Protein AF-M5CFA4-F1 (afdb_monomer_lite)

Sequence (200 aa):
MGEFSDTFLDLGHDLAKRAAREQGGILSGENPAHFDTANPIRIWIIQLILIVCMTQGLALLFAKIKQPRVIAEVIGGILLGPTAFGRIPKFSATVFPPQSLPYLSLVANIGLCLFMFVTAMEVDIAVFKRNAKKSVVISVAGMLLPFGVGVAVAVPVYHEFVNPDNASFGLFLLFIGVAISITAFPVLCRILTELNLLGK

Secondary structure (DSSP, 8-state):
-HHHHHHHHHHHHHHHHHHT-----GGGT--TTS--TT-HHHHHHHHHHHHHHHHHHHHHHHHTTT--HHHHHHHHHHHHSTTTGGGSTTHHHHHS-TTTHHHHHHHHHHHHHHHHHHHHHHS-HHHHHHHHHHHHHHHHHHHHHHHHHHHHHHHHHHHHH--TTTS-HHHHHHHHHHHHH---HHHHHHHHHHTT-S--

Organism: Thanatephorus cucumeris (strain AG1-IB / isolate 7/3/14) (NCBI:txid1108050)

Radius of gyration: 25.89 Å; chains: 1; bounding box: 79×50×56 Å

pLDDT: mean 83.65, std 12.0, range [47.09, 96.56]

InterPro domains:
  IPR006153 Cation/H+ exchanger, transmembrane domain [PF00999] (58-198)
  IPR038770 Sodium/solute symporter superfamily [G3DSA:1.20.1530.20] (43-200)
  IPR050794 Monovalent cation:proton antiporter 2 [PTHR32468] (41-199)

Structure (mmCIF, N/CA/C/O backbone):
data_AF-M5CFA4-F1
#
_entry.id   AF-M5CFA4-F1
#
loop_
_atom_site.group_PDB
_atom_site.id
_atom_site.type_symbol
_atom_site.label_atom_id
_atom_site.label_alt_id
_atom_site.label_comp_id
_atom_site.label_asym_id
_atom_site.label_entity_id
_atom_site.label_seq_id
_atom_site.pdbx_PDB_ins_code
_atom_site.Cartn_x
_atom_site.Cartn_y
_atom_site.Cartn_z
_atom_site.occupancy
_atom_site.B_iso_or_equiv
_atom_site.auth_seq_id
_atom_site.auth_comp_id
_atom_site.auth_asym_id
_atom_site.auth_atom_id
_atom_site.pdbx_PDB_model_num
ATOM 1 N N . MET A 1 1 ? 62.975 6.930 -25.964 1.00 57.94 1 MET A N 1
ATOM 2 C CA . MET A 1 1 ? 62.206 8.041 -25.355 1.00 57.94 1 MET A CA 1
ATOM 3 C C . MET A 1 1 ? 60.733 8.089 -25.791 1.00 57.94 1 MET A C 1
ATOM 5 O O . MET A 1 1 ? 59.983 8.773 -25.116 1.00 57.94 1 MET A O 1
ATOM 9 N N . GLY A 1 2 ? 60.293 7.366 -26.838 1.00 61.00 2 GLY A N 1
ATOM 10 C CA . GLY A 1 2 ? 58.892 7.380 -27.310 1.00 61.00 2 GLY A CA 1
ATOM 11 C C . GLY A 1 2 ? 57.890 6.564 -26.476 1.00 61.00 2 GLY A C 1
ATOM 12 O O . GLY A 1 2 ? 56.807 7.057 -26.201 1.00 61.00 2 GLY A O 1
ATOM 13 N N . GLU A 1 3 ? 58.269 5.386 -25.965 1.00 62.66 3 GLU A N 1
ATOM 14 C CA . GLU A 1 3 ? 57.328 4.477 -25.268 1.00 62.66 3 GLU A CA 1
ATOM 15 C C . GLU A 1 3 ? 56.697 5.068 -23.996 1.00 62.66 3 GLU A C 1
ATOM 17 O O . GLU A 1 3 ? 55.542 4.796 -23.671 1.00 62.66 3 GLU A O 1
ATOM 22 N N . PHE A 1 4 ? 57.437 5.918 -23.279 1.00 65.31 4 PHE A N 1
ATOM 23 C CA . PHE A 1 4 ? 56.917 6.600 -22.093 1.00 65.31 4 PHE A CA 1
ATOM 24 C C . PHE A 1 4 ? 55.900 7.684 -22.474 1.00 65.31 4 PHE A C 1
ATOM 26 O O . PHE A 1 4 ? 54.933 7.898 -21.755 1.00 65.31 4 PHE A O 1
ATOM 33 N N . SER A 1 5 ? 56.075 8.336 -23.628 1.00 68.38 5 SER A N 1
ATOM 34 C CA . SER A 1 5 ? 55.117 9.325 -24.130 1.00 68.38 5 SER A CA 1
ATOM 35 C C . SER A 1 5 ? 53.813 8.656 -24.561 1.00 68.38 5 SER A C 1
ATOM 37 O O . SER A 1 5 ? 52.739 9.140 -24.212 1.00 68.38 5 SER A O 1
ATOM 39 N N . ASP A 1 6 ? 53.904 7.521 -25.255 1.00 72.56 6 ASP A N 1
ATOM 40 C CA . ASP A 1 6 ? 52.730 6.778 -25.722 1.00 72.56 6 ASP A CA 1
ATOM 41 C C . ASP A 1 6 ? 51.932 6.202 -24.547 1.00 72.56 6 ASP A C 1
ATOM 43 O O . ASP A 1 6 ? 50.710 6.297 -24.525 1.00 72.56 6 ASP A O 1
ATOM 47 N N . THR A 1 7 ? 52.612 5.721 -23.501 1.00 73.88 7 THR A N 1
ATOM 48 C CA . THR A 1 7 ? 51.952 5.205 -22.290 1.00 73.88 7 THR A CA 1
ATOM 49 C C . THR A 1 7 ? 51.226 6.303 -21.500 1.00 73.88 7 THR A C 1
ATOM 51 O O . THR A 1 7 ? 50.148 6.071 -20.956 1.00 73.88 7 THR A O 1
ATOM 54 N N . PHE A 1 8 ? 51.784 7.518 -21.437 1.00 72.94 8 PHE A N 1
ATOM 55 C CA . PHE A 1 8 ? 51.125 8.655 -20.779 1.00 72.94 8 PHE A CA 1
ATOM 56 C C . PHE A 1 8 ? 49.951 9.200 -21.593 1.00 72.94 8 PHE A C 1
ATOM 58 O O . PHE A 1 8 ? 48.948 9.619 -21.012 1.00 72.94 8 PHE A O 1
ATOM 65 N N . LEU A 1 9 ? 50.058 9.176 -22.923 1.00 76.00 9 LEU A N 1
ATOM 66 C CA . LEU A 1 9 ? 48.962 9.540 -23.815 1.00 76.00 9 LEU A CA 1
ATOM 67 C C . LEU A 1 9 ? 47.822 8.523 -23.740 1.00 76.00 9 LEU A C 1
ATOM 69 O O . LEU A 1 9 ? 46.667 8.933 -23.655 1.00 76.00 9 LEU A O 1
ATOM 73 N N . ASP A 1 10 ? 48.131 7.228 -23.690 1.00 77.00 10 ASP A N 1
ATOM 74 C CA . ASP A 1 10 ? 47.124 6.170 -23.591 1.00 77.00 10 ASP A CA 1
ATOM 75 C C . ASP A 1 10 ? 46.444 6.171 -22.213 1.00 77.00 10 ASP A C 1
ATOM 77 O O . ASP A 1 10 ? 45.220 6.120 -22.122 1.00 77.00 10 ASP A O 1
ATOM 81 N N . LEU A 1 11 ? 47.203 6.392 -21.130 1.00 76.38 11 LEU A N 1
ATOM 82 C CA . LEU A 1 11 ? 46.646 6.576 -19.786 1.00 76.38 11 LEU A CA 1
ATOM 83 C C . LEU A 1 11 ? 45.770 7.836 -19.693 1.00 76.38 11 LEU A C 1
ATOM 85 O O . LEU A 1 11 ? 44.706 7.806 -19.074 1.00 76.38 11 LEU A O 1
ATOM 89 N N . GLY A 1 12 ? 46.191 8.944 -20.309 1.00 74.25 12 GLY A N 1
ATOM 90 C CA . GLY A 1 12 ? 45.404 10.175 -20.380 1.00 74.25 12 GLY A CA 1
ATOM 91 C C . GLY A 1 12 ? 44.119 9.994 -21.187 1.00 74.25 12 GLY A C 1
ATOM 92 O O . GLY A 1 12 ? 43.060 10.464 -20.771 1.00 74.25 12 GLY A O 1
ATOM 93 N N . HIS A 1 13 ? 44.193 9.259 -22.297 1.00 70.25 13 HIS A N 1
ATOM 94 C CA . HIS A 1 13 ? 43.042 8.931 -23.125 1.00 70.25 13 HIS A CA 1
ATOM 95 C C . HIS A 1 13 ? 42.087 7.977 -22.400 1.00 70.25 13 HIS A C 1
ATOM 97 O O . HIS A 1 13 ? 40.887 8.223 -22.410 1.00 70.25 13 HIS A O 1
ATOM 103 N N . ASP A 1 14 ? 42.581 6.972 -21.677 1.00 65.88 14 ASP A N 1
ATOM 104 C CA . ASP A 1 14 ? 41.760 6.072 -20.859 1.00 65.88 14 ASP A CA 1
ATOM 105 C C . ASP A 1 14 ? 41.110 6.778 -19.665 1.00 65.88 14 ASP A C 1
ATOM 107 O O . ASP A 1 14 ? 39.944 6.520 -19.349 1.00 65.88 14 ASP A O 1
ATOM 111 N N . LEU A 1 15 ? 41.815 7.701 -19.008 1.00 68.44 15 LEU A N 1
ATOM 112 C CA . LEU A 1 15 ? 41.243 8.534 -17.947 1.00 68.44 15 LEU A CA 1
ATOM 113 C C . LEU A 1 15 ? 40.188 9.498 -18.505 1.00 68.44 15 LEU A C 1
ATOM 115 O O . LEU A 1 15 ? 39.120 9.637 -17.907 1.00 68.44 15 LEU A O 1
ATOM 119 N N . ALA A 1 16 ? 40.433 10.090 -19.676 1.00 63.34 16 ALA A N 1
ATOM 120 C CA . ALA A 1 16 ? 39.457 10.919 -20.378 1.00 63.34 16 ALA A CA 1
ATOM 121 C C . ALA A 1 16 ? 38.237 10.103 -20.828 1.00 63.34 16 ALA A C 1
ATOM 123 O O . ALA A 1 16 ? 37.113 10.558 -20.664 1.00 63.34 16 ALA A O 1
ATOM 124 N N . LYS A 1 17 ? 38.422 8.869 -21.306 1.00 59.53 17 LYS A N 1
ATOM 125 C CA . LYS A 1 17 ? 37.345 7.953 -21.720 1.00 59.53 17 LYS A CA 1
ATOM 126 C C . LYS A 1 17 ? 36.527 7.438 -20.534 1.00 59.53 17 LYS A C 1
ATOM 128 O O . LYS A 1 17 ? 35.334 7.185 -20.674 1.00 59.53 17 LYS A O 1
ATOM 133 N N . ARG A 1 18 ? 37.145 7.310 -19.354 1.00 58.59 18 ARG A N 1
ATOM 134 C CA . ARG A 1 18 ? 36.456 7.013 -18.086 1.00 58.59 18 ARG A CA 1
ATOM 135 C C . ARG A 1 18 ? 35.673 8.218 -17.561 1.00 58.59 18 ARG A C 1
ATOM 137 O O . ARG A 1 18 ? 34.563 8.025 -17.076 1.00 58.59 18 ARG A O 1
ATOM 144 N N . ALA A 1 19 ? 36.213 9.431 -17.685 1.00 56.88 19 ALA A N 1
ATOM 145 C CA . ALA A 1 19 ? 35.525 10.672 -17.316 1.00 56.88 19 ALA A CA 1
ATOM 146 C C . ALA A 1 19 ? 34.390 11.031 -18.296 1.00 56.88 19 ALA A C 1
ATOM 148 O O . ALA A 1 19 ? 33.347 11.523 -17.879 1.00 56.88 19 ALA A O 1
ATOM 149 N N . ALA A 1 20 ? 34.580 10.722 -19.580 1.00 49.88 20 ALA A N 1
ATOM 150 C CA . ALA A 1 20 ? 33.648 10.944 -20.681 1.00 49.88 20 ALA A CA 1
ATOM 151 C C . ALA A 1 20 ? 32.884 9.674 -21.080 1.00 49.88 20 ALA A C 1
ATOM 153 O O . ALA A 1 20 ? 32.406 9.567 -22.211 1.00 49.88 20 ALA A O 1
ATOM 154 N N . ARG A 1 21 ? 32.687 8.721 -20.156 1.00 52.47 21 ARG A N 1
ATOM 155 C CA . ARG A 1 21 ? 31.546 7.800 -20.261 1.00 52.47 21 ARG A CA 1
ATOM 156 C C . ARG A 1 21 ? 30.292 8.615 -19.939 1.00 52.47 21 ARG A C 1
ATOM 158 O O . ARG A 1 21 ? 29.664 8.455 -18.896 1.00 52.47 21 ARG A O 1
ATOM 165 N N . GLU A 1 22 ? 30.051 9.593 -20.805 1.00 53.53 22 GLU A N 1
ATOM 166 C CA . GLU A 1 22 ? 29.039 10.608 -20.664 1.00 53.53 22 GLU A CA 1
ATOM 167 C C . GLU A 1 22 ? 27.675 9.959 -20.658 1.00 53.53 22 GLU A C 1
ATOM 169 O O . GLU A 1 22 ? 27.432 8.865 -21.173 1.00 53.53 22 GLU A O 1
ATOM 174 N N . GLN A 1 23 ? 26.788 10.698 -20.023 1.00 54.78 23 GLN A N 1
ATOM 175 C CA . GLN A 1 23 ? 25.402 10.398 -19.822 1.00 54.78 23 GLN A CA 1
ATOM 176 C C . GLN A 1 23 ? 24.681 10.260 -21.177 1.00 54.78 23 GLN A C 1
ATOM 178 O O . GLN A 1 23 ? 24.012 11.194 -21.599 1.00 54.78 23 GLN A O 1
ATOM 183 N N . GLY A 1 24 ? 24.829 9.131 -21.883 1.00 53.31 24 GLY A N 1
ATOM 184 C CA . GLY A 1 24 ? 24.196 8.912 -23.183 1.00 53.31 24 GLY A CA 1
ATOM 185 C C . GLY A 1 24 ? 22.700 9.219 -23.120 1.00 53.31 24 GLY A C 1
ATOM 186 O O . GLY A 1 24 ? 21.945 8.626 -22.342 1.00 53.31 24 GLY A O 1
ATOM 187 N N . GLY A 1 25 ? 22.306 10.256 -23.854 1.00 59.09 25 GLY A N 1
ATOM 188 C CA . GLY A 1 25 ? 20.955 10.800 -23.853 1.00 59.09 25 GLY A CA 1
ATOM 189 C C . GLY A 1 25 ? 20.249 10.546 -25.179 1.00 59.09 25 GLY A C 1
ATOM 190 O O . GLY A 1 25 ? 20.842 10.044 -26.130 1.00 59.09 25 GLY A O 1
ATOM 191 N N . ILE A 1 26 ? 18.989 10.983 -25.279 1.00 59.81 26 ILE A N 1
ATOM 192 C CA . ILE A 1 26 ? 18.221 10.962 -26.541 1.00 59.81 26 ILE A CA 1
ATOM 193 C C . ILE A 1 26 ? 18.990 11.662 -27.676 1.00 59.81 26 ILE A C 1
ATOM 195 O O . ILE A 1 26 ? 18.917 11.239 -28.826 1.00 59.81 26 ILE A O 1
ATOM 199 N N . LEU A 1 27 ? 19.763 12.702 -27.344 1.00 63.69 27 LEU A N 1
ATOM 200 C CA . LEU A 1 27 ? 20.595 13.453 -28.290 1.00 63.69 27 LEU A CA 1
ATOM 201 C C . LEU A 1 27 ? 21.819 12.662 -28.786 1.00 63.69 27 LEU A C 1
ATOM 203 O O . LEU A 1 27 ? 22.358 12.981 -29.839 1.00 63.69 27 LEU A O 1
ATOM 207 N N . SER A 1 28 ? 22.229 11.621 -28.057 1.00 62.06 28 SER A N 1
ATOM 208 C CA . SER A 1 28 ? 23.338 10.719 -28.395 1.00 62.06 28 SER A CA 1
ATOM 209 C C . SER A 1 28 ? 22.870 9.460 -29.143 1.00 62.06 28 SER A C 1
ATOM 211 O O . SER A 1 28 ? 23.693 8.622 -29.495 1.00 62.06 28 SER A O 1
ATOM 213 N N . GLY A 1 29 ? 21.560 9.305 -29.381 1.00 61.09 29 GLY A N 1
ATOM 214 C CA . GLY A 1 29 ? 20.975 8.133 -30.046 1.00 61.09 29 GLY A CA 1
ATOM 215 C C . GLY A 1 29 ? 20.820 6.894 -29.155 1.00 61.09 29 GLY A C 1
ATOM 216 O O . GLY A 1 29 ? 20.389 5.847 -29.639 1.00 61.09 29 GLY A O 1
ATOM 217 N N . GLU A 1 30 ? 21.133 6.991 -27.860 1.00 62.59 30 GLU A N 1
ATOM 218 C CA . GLU A 1 30 ? 20.935 5.896 -26.908 1.00 62.59 30 GLU A CA 1
ATOM 219 C C . GLU A 1 30 ? 19.489 5.857 -26.401 1.00 62.59 30 GLU A C 1
ATOM 221 O O . GLU A 1 30 ? 18.867 6.892 -26.150 1.00 62.59 30 GLU A O 1
ATOM 226 N N . ASN A 1 31 ? 18.936 4.651 -26.231 1.00 62.81 31 ASN A N 1
ATOM 227 C CA . ASN A 1 31 ? 17.602 4.486 -25.661 1.00 62.81 31 ASN A CA 1
ATOM 228 C C . ASN A 1 31 ? 17.652 4.790 -24.149 1.00 62.81 31 ASN A C 1
ATOM 230 O O . ASN A 1 31 ? 18.224 3.997 -23.398 1.00 62.81 31 ASN A O 1
ATOM 234 N N . PRO A 1 32 ? 17.017 5.877 -23.670 1.00 62.06 32 PRO A N 1
ATOM 235 C CA . PRO A 1 32 ? 17.082 6.289 -22.266 1.00 62.06 32 PRO A CA 1
ATOM 236 C C . PRO A 1 32 ? 16.354 5.323 -21.317 1.00 62.06 32 PRO A C 1
ATOM 238 O O . PRO A 1 32 ? 16.521 5.419 -20.103 1.00 62.06 32 PRO A O 1
ATOM 241 N N . ALA A 1 33 ? 15.552 4.398 -21.856 1.00 60.81 33 ALA A N 1
ATOM 242 C CA . ALA A 1 33 ? 14.886 3.339 -21.105 1.00 60.81 33 ALA A CA 1
ATOM 243 C C . ALA A 1 33 ? 15.698 2.029 -21.057 1.00 60.81 33 ALA A C 1
ATOM 245 O O . ALA A 1 33 ? 15.228 1.032 -20.513 1.00 60.81 33 ALA A O 1
ATOM 246 N N . HIS A 1 34 ? 16.910 1.993 -21.620 1.00 63.69 34 HIS A N 1
ATOM 247 C CA . HIS A 1 34 ? 17.815 0.867 -21.413 1.00 63.69 34 HIS A CA 1
ATOM 248 C C . HIS A 1 34 ? 18.394 0.928 -19.993 1.00 63.69 34 HIS A C 1
ATOM 250 O O . HIS A 1 34 ? 18.922 1.956 -19.569 1.00 63.69 34 HIS A O 1
ATOM 256 N N . PHE A 1 35 ? 18.298 -0.173 -19.247 1.00 58.25 35 PHE A N 1
ATOM 257 C CA . PHE A 1 35 ? 18.877 -0.248 -17.910 1.00 58.25 35 PHE A CA 1
ATOM 258 C C . PHE A 1 35 ? 20.405 -0.287 -18.018 1.00 58.25 35 PHE A C 1
ATOM 260 O O . PHE A 1 35 ? 20.978 -1.247 -18.531 1.00 58.25 35 PHE A O 1
ATOM 267 N N . ASP A 1 36 ? 21.063 0.766 -17.541 1.00 68.69 36 ASP A N 1
ATOM 268 C CA . ASP A 1 36 ? 22.510 0.808 -17.359 1.00 68.69 36 ASP A CA 1
ATOM 269 C C . ASP A 1 36 ? 22.825 0.728 -15.862 1.00 68.69 36 ASP A C 1
ATOM 271 O O . ASP A 1 36 ? 22.422 1.591 -15.078 1.00 68.69 36 ASP A O 1
ATOM 275 N N . THR A 1 37 ? 23.572 -0.303 -15.469 1.00 61.38 37 THR A N 1
ATOM 276 C CA . THR A 1 37 ? 24.026 -0.526 -14.090 1.00 61.38 37 THR A CA 1
ATOM 277 C C . THR A 1 37 ? 24.864 0.639 -13.559 1.00 61.38 37 THR A C 1
ATOM 279 O O . THR A 1 37 ? 24.898 0.862 -12.351 1.00 61.38 37 THR A O 1
ATOM 282 N N . ALA A 1 38 ? 25.521 1.403 -14.441 1.00 63.09 38 ALA A N 1
ATOM 283 C CA . ALA A 1 38 ? 26.277 2.589 -14.049 1.00 63.09 38 ALA A CA 1
ATOM 284 C C . ALA A 1 38 ? 25.374 3.793 -13.719 1.00 63.09 38 ALA A C 1
ATOM 286 O O . ALA A 1 38 ? 25.809 4.701 -13.015 1.00 63.09 38 ALA A O 1
ATOM 287 N N . ASN A 1 39 ? 24.121 3.816 -14.197 1.00 68.31 39 ASN A N 1
ATOM 288 C CA . ASN A 1 39 ? 23.218 4.964 -14.080 1.00 68.31 39 ASN A CA 1
ATOM 289 C C . ASN A 1 39 ? 21.747 4.570 -13.800 1.00 68.31 39 ASN A C 1
ATOM 291 O O . ASN A 1 39 ? 20.844 4.984 -14.540 1.00 68.31 39 ASN A O 1
ATOM 295 N N . PRO A 1 40 ? 21.454 3.853 -12.696 1.00 74.75 40 PRO A N 1
ATOM 296 C CA . PRO A 1 40 ? 20.099 3.391 -12.359 1.00 74.75 40 PRO A CA 1
ATOM 297 C C . PRO A 1 40 ? 19.106 4.535 -12.083 1.00 74.75 40 PRO A C 1
ATOM 299 O O . PRO A 1 40 ? 17.895 4.335 -12.086 1.00 74.75 40 PRO A O 1
ATOM 302 N N . ILE A 1 41 ? 19.597 5.760 -11.877 1.00 80.19 41 ILE A N 1
ATOM 303 C CA . ILE A 1 41 ? 18.770 6.947 -11.630 1.00 80.19 41 ILE A CA 1
ATOM 304 C C . ILE A 1 41 ? 17.956 7.340 -12.875 1.00 80.19 41 ILE A C 1
ATOM 306 O O . ILE A 1 41 ? 16.836 7.827 -12.735 1.00 80.19 41 ILE A O 1
ATOM 310 N N . ARG A 1 42 ? 18.466 7.110 -14.097 1.00 81.81 42 ARG A N 1
ATOM 311 C CA . ARG A 1 42 ? 17.786 7.545 -15.336 1.00 81.81 42 ARG A CA 1
ATOM 312 C C . ARG A 1 42 ? 16.434 6.862 -15.505 1.00 81.81 42 ARG A C 1
ATOM 314 O O . ARG A 1 42 ? 15.416 7.527 -15.678 1.00 81.81 42 ARG A O 1
ATOM 321 N N . ILE A 1 43 ? 16.426 5.536 -15.391 1.00 83.94 43 ILE A N 1
ATOM 322 C CA . ILE A 1 43 ? 15.200 4.750 -15.510 1.00 83.94 43 ILE A CA 1
ATOM 323 C C . ILE A 1 43 ? 14.248 5.016 -14.343 1.00 83.94 43 ILE A C 1
ATOM 325 O O . ILE A 1 43 ? 13.043 5.085 -14.553 1.00 83.94 43 ILE A O 1
ATOM 329 N N . TRP A 1 44 ? 14.779 5.263 -13.141 1.00 86.56 44 TRP A N 1
ATOM 330 C CA . TRP A 1 44 ? 13.969 5.632 -11.983 1.00 86.56 44 TRP A CA 1
ATOM 331 C C . TRP A 1 44 ? 13.237 6.969 -12.187 1.00 86.56 44 TRP A C 1
ATOM 333 O O . TRP A 1 44 ? 12.046 7.065 -11.894 1.00 86.56 44 TRP A O 1
ATOM 343 N N . ILE A 1 45 ? 13.896 7.982 -12.762 1.00 88.06 45 ILE A N 1
ATOM 344 C CA . ILE A 1 45 ? 13.246 9.259 -13.106 1.00 88.06 45 ILE A CA 1
ATOM 345 C C . ILE A 1 45 ? 12.140 9.039 -14.146 1.00 88.06 45 ILE A C 1
ATOM 347 O O . ILE A 1 45 ? 11.041 9.568 -13.987 1.00 88.06 45 ILE A O 1
ATOM 351 N N . ILE A 1 46 ? 12.396 8.236 -15.184 1.00 88.38 46 ILE A N 1
ATOM 352 C CA . ILE A 1 46 ? 11.388 7.909 -16.207 1.00 88.38 46 ILE A CA 1
ATOM 353 C C . ILE A 1 46 ? 10.180 7.210 -15.572 1.00 88.38 46 ILE A C 1
ATOM 355 O O . ILE A 1 46 ? 9.041 7.591 -15.843 1.00 88.38 46 ILE A O 1
ATOM 359 N N . GLN A 1 47 ? 10.417 6.231 -14.695 1.00 90.31 47 GLN A N 1
ATOM 360 C CA . GLN A 1 47 ? 9.369 5.541 -13.942 1.00 90.31 47 GLN A CA 1
ATOM 361 C C . GLN A 1 47 ? 8.555 6.517 -13.097 1.00 90.31 47 GLN A C 1
ATOM 363 O O . GLN A 1 47 ? 7.328 6.482 -13.142 1.00 90.31 47 GLN A O 1
ATOM 368 N N . LEU A 1 48 ? 9.217 7.411 -12.360 1.00 91.88 48 LEU A N 1
ATOM 369 C CA . LEU A 1 48 ? 8.555 8.395 -11.510 1.00 91.88 48 LEU A CA 1
ATOM 370 C C . LEU A 1 48 ? 7.692 9.355 -12.330 1.00 91.88 48 LEU A C 1
ATOM 372 O O . LEU A 1 48 ? 6.532 9.568 -11.982 1.00 91.88 48 LEU A O 1
ATOM 376 N N . ILE A 1 49 ? 8.218 9.892 -13.435 1.00 92.75 49 ILE A N 1
ATOM 377 C CA . ILE A 1 49 ? 7.457 10.766 -14.339 1.00 92.75 49 ILE A CA 1
ATOM 378 C C . ILE A 1 49 ? 6.232 10.023 -14.867 1.00 92.75 49 ILE A C 1
ATOM 380 O O . ILE A 1 49 ? 5.124 10.548 -14.809 1.00 92.75 49 ILE A O 1
ATOM 384 N N . LEU A 1 50 ? 6.404 8.787 -15.328 1.00 92.56 50 LEU A N 1
ATOM 385 C CA . LEU A 1 50 ? 5.318 7.980 -15.869 1.00 92.56 50 LEU A CA 1
ATOM 386 C C . LEU A 1 50 ? 4.247 7.665 -14.807 1.00 92.56 50 LEU A C 1
ATOM 388 O O . LEU A 1 50 ? 3.056 7.804 -15.090 1.00 92.56 50 LEU A O 1
ATOM 392 N N . ILE A 1 51 ? 4.649 7.323 -13.578 1.00 93.81 51 ILE A N 1
ATOM 393 C CA . ILE A 1 51 ? 3.743 7.105 -12.437 1.00 93.81 51 ILE A CA 1
ATOM 394 C C . ILE A 1 51 ? 2.977 8.387 -12.099 1.00 93.81 51 ILE A C 1
ATOM 396 O O . ILE A 1 51 ? 1.749 8.359 -11.983 1.00 93.81 51 ILE A O 1
ATOM 400 N N . VAL A 1 52 ? 3.666 9.522 -11.978 1.00 94.12 52 VAL A N 1
ATOM 401 C CA . VAL A 1 52 ? 3.034 10.803 -11.639 1.00 94.12 52 VAL A CA 1
ATOM 402 C C . VAL A 1 52 ? 2.095 11.247 -12.758 1.00 94.12 52 VAL A C 1
ATOM 404 O O . VAL A 1 52 ? 0.939 11.549 -12.490 1.00 94.12 52 VAL A O 1
ATOM 407 N N . CYS A 1 53 ? 2.524 11.230 -14.019 1.00 95.12 53 CYS A N 1
ATOM 408 C CA . CYS A 1 53 ? 1.675 11.617 -15.146 1.00 95.12 53 CYS A CA 1
ATOM 409 C C . CYS A 1 53 ? 0.418 10.742 -15.245 1.00 95.12 53 CYS A C 1
ATOM 411 O O . CYS A 1 53 ? -0.677 11.274 -15.433 1.00 95.12 53 CYS A O 1
ATOM 413 N N . MET A 1 54 ? 0.552 9.423 -15.074 1.00 94.38 54 MET A N 1
ATOM 414 C CA . MET A 1 54 ? -0.582 8.499 -15.120 1.00 94.38 54 MET A CA 1
ATOM 415 C C . MET A 1 54 ? -1.564 8.751 -13.974 1.00 94.38 54 MET A C 1
ATOM 417 O O . MET A 1 54 ? -2.759 8.934 -14.203 1.00 94.38 54 MET A O 1
ATOM 421 N N . THR A 1 55 ? -1.067 8.793 -12.737 1.00 94.75 55 THR A N 1
ATOM 422 C CA . THR A 1 55 ? -1.917 8.980 -11.551 1.00 94.75 55 THR A CA 1
ATOM 423 C C . THR A 1 55 ? -2.580 10.358 -11.542 1.00 94.75 55 THR A C 1
ATOM 425 O O . THR A 1 55 ? -3.763 10.455 -11.226 1.00 94.75 55 THR A O 1
ATOM 428 N N . GLN A 1 56 ? -1.885 11.410 -11.984 1.00 94.19 56 GLN A N 1
ATOM 429 C CA . GLN A 1 56 ? -2.450 12.755 -12.120 1.00 94.19 56 GLN A CA 1
ATOM 430 C C . GLN A 1 56 ? -3.481 12.846 -13.247 1.00 94.19 56 GLN A C 1
ATOM 432 O O . GLN A 1 56 ? -4.537 13.448 -13.056 1.00 94.19 56 GLN A O 1
ATOM 437 N N . GLY A 1 57 ? -3.221 12.222 -14.399 1.00 95.06 57 GLY A N 1
ATOM 438 C CA . GLY A 1 57 ? -4.191 12.148 -15.492 1.00 95.06 57 GLY A CA 1
ATOM 439 C C . GLY A 1 57 ? -5.482 11.445 -15.063 1.00 95.06 57 GLY A C 1
ATOM 440 O O . GLY A 1 57 ? -6.579 11.960 -15.293 1.00 95.06 57 GLY A O 1
ATOM 441 N N . LEU A 1 58 ? -5.356 10.315 -14.360 1.00 94.81 58 LEU A N 1
ATOM 442 C CA . LEU A 1 58 ? -6.498 9.594 -13.794 1.00 94.81 58 LEU A CA 1
ATOM 443 C C . LEU A 1 58 ? -7.205 10.403 -12.709 1.00 94.81 58 LEU A C 1
ATOM 445 O O . LEU A 1 58 ? -8.430 10.431 -12.692 1.00 94.81 58 LEU A O 1
ATOM 449 N N . ALA A 1 59 ? -6.467 11.101 -11.845 1.00 93.50 59 ALA A N 1
ATOM 450 C CA . ALA A 1 59 ? -7.054 11.940 -10.806 1.00 93.50 59 ALA A CA 1
ATOM 451 C C . ALA A 1 59 ? -7.921 13.054 -11.403 1.00 93.50 59 ALA A C 1
ATOM 453 O O . ALA A 1 59 ? -9.021 13.291 -10.914 1.00 93.50 59 ALA A O 1
ATOM 454 N N . LEU A 1 60 ? -7.480 13.692 -12.491 1.00 93.56 60 LEU A N 1
ATOM 455 C CA . LEU A 1 60 ? -8.273 14.706 -13.195 1.00 93.56 60 LEU A CA 1
ATOM 456 C C . LEU A 1 60 ? -9.538 14.116 -13.835 1.00 93.56 60 LEU A C 1
ATOM 458 O O . LEU A 1 60 ? -10.596 14.749 -13.818 1.00 93.56 60 LEU A O 1
ATOM 462 N N . LEU A 1 61 ? -9.448 12.901 -14.381 1.00 93.56 61 LEU A N 1
ATOM 463 C CA . LEU A 1 61 ? -10.600 12.203 -14.949 1.00 93.56 61 LEU A CA 1
ATOM 464 C C . LEU A 1 61 ? -11.610 11.813 -13.860 1.00 93.56 61 LEU A C 1
ATOM 466 O O . LEU A 1 61 ? -12.810 12.046 -14.001 1.00 93.56 61 LEU A O 1
ATOM 470 N N . PHE A 1 62 ? -11.119 11.257 -12.758 1.00 92.69 62 PHE A N 1
ATOM 471 C CA . PHE A 1 62 ? -11.913 10.763 -11.636 1.00 92.69 62 PHE A CA 1
ATOM 472 C C . PHE A 1 62 ? -12.456 11.875 -10.740 1.00 92.69 62 PHE A C 1
ATOM 474 O O . PHE A 1 62 ? -13.535 11.713 -10.165 1.00 92.69 62 PHE A O 1
ATOM 481 N N . ALA A 1 63 ? -11.810 13.042 -10.716 1.00 88.31 63 ALA A N 1
ATOM 482 C CA . ALA A 1 63 ? -12.346 14.239 -10.076 1.00 88.31 63 ALA A CA 1
ATOM 483 C C . ALA A 1 63 ? -13.713 14.633 -10.662 1.00 88.31 63 ALA A C 1
ATOM 485 O O . ALA A 1 63 ? -14.601 15.046 -9.917 1.00 88.31 63 ALA A O 1
ATOM 486 N N . LYS A 1 64 ? -13.948 14.417 -11.969 1.00 89.62 64 LYS A N 1
ATOM 487 C CA . LYS A 1 64 ? -15.268 14.650 -12.592 1.00 89.62 64 LYS A CA 1
ATOM 488 C C . LYS A 1 64 ? -16.360 13.718 -12.052 1.00 89.62 64 LYS A C 1
ATOM 490 O O . LYS A 1 64 ? -17.531 14.079 -12.070 1.00 89.62 64 LYS A O 1
ATOM 495 N N . ILE A 1 65 ? -15.973 12.546 -11.549 1.00 91.19 65 ILE A N 1
ATOM 496 C CA . ILE A 1 65 ? -16.859 11.519 -10.978 1.00 91.19 65 ILE A CA 1
ATOM 497 C C . ILE A 1 65 ? -16.883 11.621 -9.433 1.00 91.19 65 ILE A C 1
ATOM 499 O O . ILE A 1 65 ? -17.471 10.780 -8.760 1.00 91.19 65 ILE A O 1
ATOM 503 N N . LYS A 1 66 ? -16.281 12.671 -8.848 1.00 87.25 66 LYS A N 1
ATOM 504 C CA . LYS A 1 66 ? -16.185 12.902 -7.390 1.00 87.25 66 LYS A CA 1
ATOM 505 C C . LYS A 1 66 ? -15.476 11.778 -6.622 1.00 87.25 66 LYS A C 1
ATOM 507 O O . LYS A 1 66 ? -15.767 11.542 -5.453 1.00 87.25 66 LYS A O 1
ATOM 512 N N . GLN A 1 67 ? -14.553 11.077 -7.274 1.00 90.75 67 GLN A N 1
ATOM 513 C CA . GLN A 1 67 ? -13.727 10.070 -6.612 1.00 90.75 67 GLN A CA 1
ATOM 514 C C . GLN A 1 67 ? -12.524 10.736 -5.917 1.00 90.75 67 GLN A C 1
ATOM 516 O O . GLN A 1 67 ? -11.925 11.643 -6.505 1.00 90.75 67 GLN A O 1
ATOM 521 N N . PRO A 1 68 ? -12.143 10.297 -4.700 1.00 89.62 68 PRO A N 1
ATOM 522 C CA . PRO A 1 68 ? -10.933 10.765 -4.027 1.00 89.62 68 PRO A CA 1
ATOM 523 C C . PRO A 1 68 ? -9.676 10.495 -4.857 1.00 89.62 68 PRO A C 1
ATOM 525 O O . PRO A 1 68 ? -9.582 9.489 -5.571 1.00 89.62 68 PRO 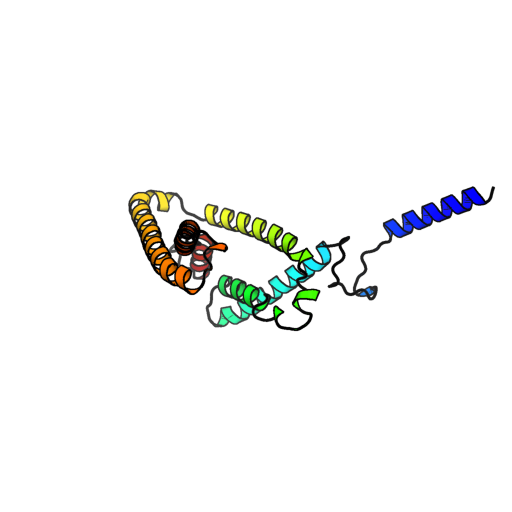A O 1
ATOM 528 N N . ARG A 1 69 ? -8.663 11.351 -4.721 1.00 90.56 69 ARG A N 1
ATOM 529 C CA . ARG A 1 69 ? -7.432 11.273 -5.520 1.00 90.56 69 ARG A CA 1
ATOM 530 C C . ARG A 1 69 ? -6.645 9.995 -5.241 1.00 90.56 69 ARG A C 1
ATOM 532 O O . ARG A 1 69 ? -6.064 9.427 -6.162 1.00 90.56 69 ARG A O 1
ATOM 539 N N . VAL A 1 70 ? -6.691 9.494 -4.006 1.00 90.81 70 VAL A N 1
ATOM 540 C CA . VAL A 1 70 ? -5.999 8.250 -3.629 1.00 90.81 70 VAL A CA 1
ATOM 541 C C . VAL A 1 70 ? -6.485 7.035 -4.437 1.00 90.81 70 VAL A C 1
ATOM 543 O O . VAL A 1 70 ? -5.710 6.127 -4.721 1.00 90.81 70 VAL A O 1
ATOM 546 N N . ILE A 1 71 ? -7.748 7.031 -4.884 1.00 91.50 71 ILE A N 1
ATOM 547 C CA . ILE A 1 71 ? -8.303 5.950 -5.713 1.00 91.50 71 ILE A CA 1
ATOM 548 C C . ILE A 1 71 ? -7.680 5.964 -7.114 1.00 91.50 71 ILE A C 1
ATOM 550 O O . ILE A 1 71 ? -7.354 4.909 -7.659 1.00 91.50 71 ILE A O 1
ATOM 554 N N . ALA A 1 72 ? -7.447 7.152 -7.679 1.00 93.06 72 ALA A N 1
ATOM 555 C CA . ALA A 1 72 ? -6.746 7.299 -8.953 1.00 93.06 72 ALA A CA 1
ATOM 556 C C . ALA A 1 72 ? -5.281 6.845 -8.868 1.00 93.06 72 ALA A C 1
ATOM 558 O O . ALA A 1 72 ? -4.765 6.264 -9.821 1.00 93.06 72 ALA A O 1
ATOM 559 N N . GLU A 1 73 ? -4.626 7.063 -7.727 1.00 93.06 73 GLU A N 1
ATOM 560 C CA . GLU A 1 73 ? -3.256 6.602 -7.481 1.00 93.06 73 GLU A CA 1
ATOM 561 C C . GLU A 1 73 ? -3.168 5.070 -7.447 1.00 93.06 73 GLU A C 1
ATOM 563 O O . GLU A 1 73 ? -2.331 4.486 -8.138 1.00 93.06 73 GLU A O 1
ATOM 568 N N . VAL A 1 74 ? -4.079 4.414 -6.717 1.00 93.00 74 VAL A N 1
ATOM 569 C CA . VAL A 1 74 ? -4.158 2.944 -6.646 1.00 93.00 74 VAL A CA 1
ATOM 570 C C . VAL A 1 74 ? -4.460 2.343 -8.019 1.00 93.00 74 VAL A C 1
ATOM 572 O O . VAL A 1 74 ? -3.764 1.428 -8.461 1.00 93.00 74 VAL A O 1
ATOM 575 N N . ILE A 1 75 ? -5.459 2.876 -8.730 1.00 94.06 75 ILE A N 1
ATOM 576 C CA . ILE A 1 75 ? -5.818 2.398 -10.073 1.00 94.06 75 ILE A CA 1
ATOM 577 C C . ILE A 1 75 ? -4.680 2.652 -11.065 1.00 94.06 75 ILE A C 1
ATOM 579 O O . ILE A 1 75 ? -4.377 1.776 -11.874 1.00 94.06 75 ILE A O 1
ATOM 583 N N . GLY A 1 76 ? -3.999 3.796 -10.975 1.00 93.94 76 GLY A N 1
A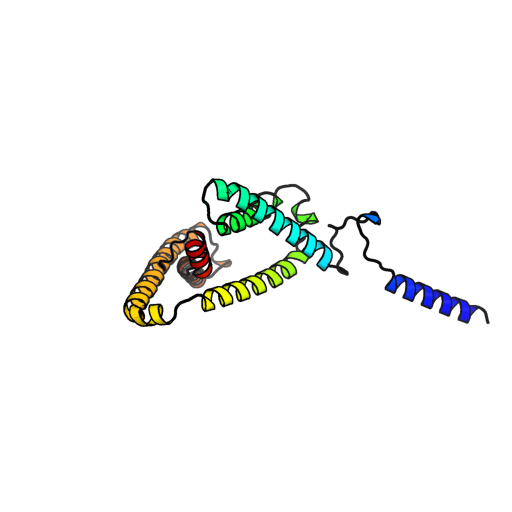TOM 584 C CA . GLY A 1 76 ? -2.808 4.080 -11.770 1.00 93.94 76 GLY A CA 1
ATOM 585 C C . GLY A 1 76 ? -1.710 3.043 -11.546 1.00 93.94 76 GLY A C 1
ATOM 586 O O . GLY A 1 76 ? -1.173 2.515 -12.516 1.00 93.94 76 GLY A O 1
ATOM 587 N N . GLY A 1 77 ? -1.438 2.668 -10.294 1.00 92.31 77 GLY A N 1
ATOM 588 C CA . GLY A 1 77 ? -0.507 1.583 -9.972 1.00 92.31 77 GLY A CA 1
ATOM 589 C C . GLY A 1 77 ? -0.922 0.232 -10.568 1.00 92.31 77 GLY A C 1
ATOM 590 O O . GLY A 1 77 ? -0.094 -0.454 -11.167 1.00 92.31 77 GLY A O 1
ATOM 591 N N . ILE A 1 78 ? -2.207 -0.131 -10.476 1.00 92.94 78 ILE A N 1
ATOM 592 C CA . ILE A 1 78 ? -2.746 -1.372 -11.065 1.00 92.94 78 ILE A CA 1
ATOM 593 C C . ILE A 1 78 ? -2.593 -1.371 -12.594 1.00 92.94 78 ILE A C 1
ATOM 595 O O . ILE A 1 78 ? -2.232 -2.397 -13.175 1.00 92.94 78 ILE A O 1
ATOM 599 N N . LEU A 1 79 ? -2.839 -0.230 -13.245 1.00 92.12 79 LEU A N 1
ATOM 600 C CA . LEU A 1 79 ? -2.719 -0.086 -14.696 1.00 92.12 79 LEU A CA 1
ATOM 601 C C . LEU A 1 79 ? -1.265 -0.165 -15.170 1.00 92.12 79 LEU A C 1
ATOM 603 O O . LEU A 1 79 ? -0.975 -0.849 -16.150 1.00 92.12 79 LEU A O 1
ATOM 607 N N . LEU A 1 80 ? -0.350 0.511 -14.473 1.00 89.88 80 LEU A N 1
ATOM 608 C CA . LEU A 1 80 ? 1.083 0.488 -14.787 1.00 89.88 80 LEU A CA 1
ATOM 609 C C . LEU A 1 80 ? 1.752 -0.848 -14.446 1.00 89.88 80 LEU A C 1
ATOM 611 O O . LEU A 1 80 ? 2.801 -1.171 -15.003 1.00 89.88 80 LEU A O 1
ATOM 615 N N . GLY A 1 81 ? 1.150 -1.616 -13.542 1.00 86.81 81 GLY A N 1
ATOM 616 C CA . GLY A 1 81 ? 1.622 -2.928 -13.135 1.00 86.81 81 GLY A CA 1
ATOM 617 C C . GLY A 1 81 ? 1.402 -4.038 -14.177 1.00 86.81 81 GLY A C 1
ATOM 618 O O . GLY A 1 81 ? 0.931 -3.807 -15.298 1.00 86.81 81 GLY A O 1
ATOM 619 N N . PRO A 1 82 ? 1.701 -5.295 -13.796 1.00 83.06 82 PRO A N 1
ATOM 620 C CA . PRO A 1 82 ? 1.534 -6.464 -14.663 1.00 83.06 82 PRO A CA 1
ATOM 621 C C . PRO A 1 82 ? 0.071 -6.724 -15.059 1.00 83.06 82 PRO A C 1
ATOM 623 O O . PRO A 1 82 ? -0.193 -7.431 -16.030 1.00 83.06 82 PRO A O 1
ATOM 626 N N . THR A 1 83 ? -0.886 -6.139 -14.334 1.00 86.00 83 THR A N 1
ATOM 627 C CA . THR A 1 83 ? -2.322 -6.351 -14.537 1.00 86.00 83 THR A CA 1
ATOM 628 C C . THR A 1 83 ? -2.870 -5.664 -15.789 1.00 86.00 83 THR A C 1
ATOM 630 O O . THR A 1 83 ? -3.854 -6.150 -16.336 1.00 86.00 83 THR A O 1
ATOM 633 N N . ALA A 1 84 ? -2.276 -4.586 -16.306 1.00 86.56 84 ALA A N 1
ATOM 634 C CA . ALA A 1 84 ? -2.727 -4.006 -17.578 1.00 86.56 84 ALA A CA 1
ATOM 635 C C . ALA A 1 84 ? -1.567 -3.765 -18.541 1.00 86.56 84 ALA A C 1
ATOM 637 O O . ALA A 1 84 ? -1.352 -4.581 -19.438 1.00 86.56 84 ALA A O 1
ATOM 638 N N . PHE A 1 85 ? -0.790 -2.696 -18.362 1.00 85.25 85 PHE A N 1
ATOM 639 C CA . PHE A 1 85 ? 0.270 -2.361 -19.312 1.00 85.25 85 PHE A CA 1
ATOM 640 C C . PHE A 1 85 ? 1.427 -3.350 -19.303 1.00 85.25 85 PHE A C 1
ATOM 642 O O . PHE A 1 85 ? 2.077 -3.513 -20.332 1.00 85.25 85 PHE A O 1
ATOM 649 N N . GLY A 1 86 ? 1.638 -4.100 -18.220 1.00 79.19 86 GLY A N 1
ATOM 650 C CA . GLY A 1 86 ? 2.615 -5.186 -18.244 1.00 79.19 86 GLY A CA 1
ATOM 651 C C . GLY A 1 86 ? 2.237 -6.390 -19.115 1.00 79.19 86 GLY A C 1
ATOM 652 O O . GLY A 1 86 ? 3.090 -7.239 -19.361 1.00 79.19 86 GLY A O 1
ATOM 653 N N . ARG A 1 87 ? 1.008 -6.451 -19.651 1.00 82.62 87 ARG A N 1
ATOM 654 C CA . ARG A 1 87 ? 0.632 -7.417 -20.701 1.00 82.62 87 ARG A CA 1
ATOM 655 C C . ARG A 1 87 ? 1.096 -6.993 -22.095 1.00 82.62 87 ARG A C 1
ATOM 657 O O . ARG A 1 87 ? 1.124 -7.823 -23.001 1.00 82.62 87 ARG A O 1
ATOM 664 N N . ILE A 1 88 ? 1.453 -5.721 -22.281 1.00 84.06 88 ILE A N 1
ATOM 665 C CA . ILE A 1 88 ? 1.972 -5.223 -23.555 1.00 84.06 88 ILE A CA 1
ATOM 666 C C . ILE A 1 88 ? 3.403 -5.756 -23.720 1.00 84.06 88 ILE A C 1
ATOM 668 O O . ILE A 1 88 ? 4.243 -5.542 -22.837 1.00 84.06 88 ILE A O 1
ATOM 672 N N . PRO A 1 89 ? 3.720 -6.435 -24.839 1.00 74.00 89 PRO A N 1
ATOM 673 C CA . PRO A 1 89 ? 5.051 -6.981 -25.053 1.00 74.00 89 PRO A CA 1
ATOM 674 C C . PRO A 1 89 ? 6.099 -5.864 -24.987 1.00 74.00 89 PRO A C 1
ATOM 676 O O . PRO A 1 89 ? 5.916 -4.791 -25.556 1.00 74.00 89 PRO A O 1
ATOM 679 N N . LYS A 1 90 ? 7.208 -6.135 -24.291 1.00 76.88 90 LYS A N 1
ATOM 680 C CA . LYS A 1 90 ? 8.342 -5.219 -24.045 1.00 76.88 90 LYS A CA 1
ATOM 681 C C . LYS A 1 90 ? 8.075 -4.034 -23.104 1.00 76.88 90 LYS A C 1
ATOM 683 O O . LYS A 1 90 ? 9.048 -3.485 -22.604 1.00 76.88 90 LYS A O 1
ATOM 688 N N . PHE A 1 91 ? 6.832 -3.679 -22.767 1.00 79.75 91 PHE A N 1
ATOM 689 C CA . PHE A 1 91 ? 6.564 -2.531 -21.884 1.00 79.75 91 PHE A CA 1
ATOM 690 C C . PHE A 1 91 ? 7.192 -2.702 -20.491 1.00 79.75 91 PHE A C 1
ATOM 692 O O . PHE A 1 91 ? 7.990 -1.867 -20.067 1.00 79.75 91 PHE A O 1
ATOM 699 N N . SER A 1 92 ? 6.913 -3.816 -19.805 1.00 78.06 92 SER A N 1
ATOM 700 C CA . SER A 1 92 ? 7.507 -4.085 -18.487 1.00 78.06 92 SER A CA 1
ATOM 701 C C . SER A 1 92 ? 9.020 -4.260 -18.545 1.00 78.06 92 SER A C 1
ATOM 703 O O . SER A 1 92 ? 9.711 -3.768 -17.667 1.00 78.06 92 SER A O 1
ATOM 705 N N . ALA A 1 93 ? 9.554 -4.905 -19.585 1.00 76.69 93 ALA A N 1
ATOM 706 C CA . ALA A 1 93 ? 10.996 -5.112 -19.712 1.00 76.69 93 ALA A CA 1
ATOM 707 C C . ALA A 1 93 ? 11.768 -3.799 -19.934 1.00 76.69 93 ALA A C 1
ATOM 709 O O . ALA A 1 93 ? 12.906 -3.680 -19.490 1.00 76.69 93 ALA A O 1
ATOM 710 N N . THR A 1 94 ? 11.153 -2.822 -20.607 1.00 77.88 94 THR A N 1
ATOM 711 C CA . THR A 1 94 ? 11.774 -1.532 -20.928 1.00 77.88 94 THR A CA 1
ATOM 712 C C . THR A 1 94 ? 11.551 -0.484 -19.838 1.00 77.88 94 THR A C 1
ATOM 714 O O . THR A 1 94 ? 12.480 0.229 -19.486 1.00 77.88 94 THR A O 1
ATOM 717 N N . VAL A 1 95 ? 10.343 -0.376 -19.279 1.00 79.06 95 VAL A N 1
ATOM 718 C CA . VAL A 1 95 ? 10.014 0.680 -18.302 1.00 79.06 95 VAL A CA 1
ATOM 719 C C . VAL A 1 95 ? 10.216 0.214 -16.861 1.00 79.06 95 VAL A C 1
ATOM 721 O O . VAL A 1 95 ? 10.659 0.996 -16.029 1.00 79.06 95 VAL A O 1
ATOM 724 N N . PHE A 1 96 ? 9.932 -1.054 -16.555 1.00 83.12 96 PHE A N 1
ATOM 725 C CA . PHE A 1 96 ? 9.995 -1.622 -15.202 1.00 83.12 96 PHE A CA 1
ATOM 726 C C . PHE A 1 96 ? 10.874 -2.884 -15.142 1.00 83.12 96 PHE A C 1
ATOM 728 O O . PHE A 1 96 ? 10.390 -3.953 -14.755 1.00 83.12 96 PHE A O 1
ATOM 735 N N . PRO A 1 97 ? 12.165 -2.810 -15.526 1.00 83.38 97 PRO A N 1
ATOM 736 C CA . PRO A 1 97 ? 13.035 -3.975 -15.477 1.00 83.38 97 PRO A CA 1
ATOM 737 C C . PRO A 1 97 ? 13.181 -4.469 -14.029 1.00 83.38 97 PRO A C 1
ATOM 739 O O . PRO A 1 97 ? 13.303 -3.638 -13.121 1.00 83.38 97 PRO A O 1
ATOM 742 N N . PRO A 1 98 ? 13.244 -5.793 -13.787 1.00 83.31 98 PRO A N 1
ATOM 743 C CA . PRO A 1 98 ? 13.299 -6.362 -12.436 1.00 83.31 98 PRO A CA 1
ATOM 744 C C . PRO A 1 98 ? 14.409 -5.785 -11.548 1.00 83.31 98 PRO A C 1
ATOM 746 O O . PRO A 1 98 ? 14.231 -5.641 -10.345 1.00 83.31 98 PRO A O 1
ATOM 749 N N . GLN A 1 99 ? 15.532 -5.390 -12.150 1.00 84.38 99 GLN A N 1
ATOM 750 C CA . GLN A 1 99 ? 16.689 -4.795 -11.472 1.00 84.38 99 GLN A CA 1
ATOM 751 C C . GLN A 1 99 ? 16.408 -3.390 -10.908 1.00 84.38 99 GLN A C 1
ATOM 753 O O . GLN A 1 99 ? 17.055 -2.972 -9.952 1.00 84.38 99 GLN A O 1
ATOM 758 N N . SER A 1 100 ? 15.438 -2.663 -11.472 1.00 84.38 100 SER A N 1
ATOM 759 C CA . SER A 1 100 ? 15.043 -1.322 -11.014 1.00 84.38 100 SER A CA 1
ATOM 760 C C . SER A 1 100 ? 14.019 -1.343 -9.872 1.00 84.38 100 SER A C 1
ATOM 762 O O . SER A 1 100 ? 13.944 -0.390 -9.096 1.00 84.38 100 SER A O 1
ATOM 764 N N . LEU A 1 101 ? 13.256 -2.437 -9.737 1.00 86.12 101 LEU A N 1
ATOM 765 C CA . LEU A 1 101 ? 12.164 -2.548 -8.764 1.00 86.12 101 LEU A CA 1
ATOM 766 C C . LEU A 1 101 ? 12.622 -2.354 -7.309 1.00 86.12 101 LEU A C 1
ATOM 768 O O . LEU A 1 101 ? 11.936 -1.622 -6.599 1.00 86.12 101 LEU A O 1
ATOM 772 N N . PRO A 1 102 ? 13.772 -2.893 -6.850 1.00 89.81 102 PRO A N 1
ATOM 773 C CA . PRO A 1 102 ? 14.243 -2.653 -5.487 1.00 89.81 102 PRO A CA 1
ATOM 774 C C . PRO A 1 102 ? 14.477 -1.171 -5.167 1.00 89.81 102 PRO A C 1
ATOM 776 O O . PRO A 1 102 ? 14.162 -0.731 -4.064 1.00 89.81 102 PRO A O 1
ATOM 779 N N . TYR A 1 103 ? 14.974 -0.381 -6.127 1.00 88.06 103 TYR A N 1
ATOM 780 C CA . TYR A 1 103 ? 15.175 1.062 -5.943 1.00 88.06 103 TYR A CA 1
ATOM 781 C C . TYR A 1 103 ? 13.843 1.803 -5.840 1.00 88.06 103 TYR A C 1
ATOM 783 O O . TYR A 1 103 ? 13.666 2.649 -4.961 1.00 88.06 103 TYR A O 1
ATOM 791 N N . LEU A 1 104 ? 12.882 1.448 -6.698 1.00 90.38 104 LEU A N 1
ATOM 792 C CA . LEU A 1 104 ? 11.533 2.001 -6.637 1.00 90.38 104 LEU A CA 1
ATOM 793 C C . LEU A 1 104 ? 10.855 1.652 -5.303 1.00 90.38 104 LEU A C 1
ATOM 795 O O . LEU A 1 104 ? 10.293 2.536 -4.660 1.00 90.38 104 LEU A O 1
ATOM 799 N N . SER A 1 105 ? 10.967 0.400 -4.848 1.00 92.00 105 SER A N 1
ATOM 800 C CA . SER A 1 105 ? 10.446 -0.055 -3.553 1.00 92.00 105 SER A CA 1
ATOM 801 C C . SER A 1 105 ? 11.110 0.648 -2.373 1.00 92.00 105 SER A C 1
ATOM 803 O O . SER A 1 105 ? 10.420 1.006 -1.423 1.00 92.00 105 SER A O 1
ATOM 805 N N . LEU A 1 106 ? 12.423 0.888 -2.423 1.00 93.31 106 LEU A N 1
ATOM 806 C CA . LEU A 1 106 ? 13.130 1.622 -1.375 1.00 93.31 106 LEU A CA 1
ATOM 807 C C . LEU A 1 106 ? 12.558 3.035 -1.213 1.00 93.31 106 LEU A C 1
ATOM 809 O O . LEU A 1 106 ? 12.183 3.423 -0.107 1.00 93.31 106 LEU A O 1
ATOM 813 N N . VAL A 1 107 ? 12.438 3.781 -2.314 1.00 93.44 107 VAL A N 1
ATOM 814 C CA . VAL A 1 107 ? 11.884 5.142 -2.271 1.00 93.44 107 VAL A CA 1
ATOM 815 C C . VAL A 1 107 ? 10.404 5.128 -1.884 1.00 93.44 107 VAL A C 1
ATOM 817 O O . VAL A 1 107 ? 9.980 5.961 -1.085 1.00 93.44 107 VAL A O 1
ATOM 820 N N . ALA A 1 108 ? 9.625 4.165 -2.383 1.00 94.00 108 ALA A N 1
ATOM 821 C CA . ALA A 1 108 ? 8.220 4.010 -2.014 1.00 94.00 108 ALA A CA 1
ATOM 822 C C . ALA A 1 108 ? 8.045 3.737 -0.512 1.00 94.00 108 ALA A C 1
ATOM 824 O O . ALA A 1 108 ? 7.178 4.341 0.113 1.00 94.00 108 ALA A O 1
ATOM 825 N N . ASN A 1 109 ? 8.893 2.897 0.088 1.00 95.31 109 ASN A N 1
ATOM 826 C CA . ASN A 1 109 ? 8.871 2.626 1.527 1.00 95.31 109 ASN A CA 1
ATOM 827 C C . ASN A 1 109 ? 9.247 3.866 2.345 1.00 95.31 109 ASN A C 1
ATOM 829 O O . ASN A 1 109 ? 8.597 4.151 3.347 1.00 95.31 109 ASN A O 1
ATOM 833 N N . ILE A 1 110 ? 10.243 4.644 1.904 1.00 96.50 110 ILE A N 1
ATOM 834 C CA . ILE A 1 110 ? 10.575 5.929 2.540 1.00 96.50 110 ILE A CA 1
ATOM 835 C C . ILE A 1 110 ? 9.374 6.881 2.458 1.00 96.50 110 ILE A C 1
ATOM 837 O O . ILE A 1 110 ? 8.975 7.454 3.471 1.00 96.50 110 ILE A O 1
ATOM 841 N N . GLY A 1 111 ? 8.759 7.010 1.280 1.00 94.25 111 GLY A N 1
ATOM 842 C CA . GLY A 1 111 ? 7.559 7.821 1.077 1.00 94.25 111 GLY A CA 1
ATOM 843 C C . GLY A 1 111 ? 6.384 7.370 1.947 1.00 94.25 111 GLY A C 1
ATOM 844 O O . GLY A 1 111 ? 5.712 8.209 2.538 1.00 94.25 111 GLY A O 1
ATOM 845 N N . LEU A 1 112 ? 6.178 6.059 2.093 1.00 93.12 112 LEU A N 1
ATOM 846 C CA . LEU A 1 112 ? 5.158 5.478 2.966 1.00 93.12 112 LEU A CA 1
ATOM 847 C C . LEU A 1 112 ? 5.418 5.813 4.438 1.00 93.12 112 LEU A C 1
ATOM 849 O O . LEU A 1 112 ? 4.493 6.227 5.133 1.00 93.12 112 LEU A O 1
ATOM 853 N N . CYS A 1 113 ? 6.661 5.686 4.906 1.00 94.56 113 CYS A N 1
ATOM 854 C CA . CYS A 1 113 ? 7.044 6.068 6.266 1.00 94.56 113 CYS A CA 1
ATOM 855 C C . CYS A 1 113 ? 6.787 7.558 6.525 1.00 94.56 113 CYS A C 1
ATOM 857 O O . CYS A 1 113 ? 6.191 7.910 7.542 1.00 94.56 113 CYS A O 1
ATOM 859 N N . LEU A 1 114 ? 7.186 8.431 5.592 1.00 95.00 114 LEU A N 1
ATOM 860 C CA . LEU A 1 114 ? 6.934 9.873 5.684 1.00 95.00 114 LEU A CA 1
ATOM 861 C C . LEU A 1 114 ? 5.433 10.189 5.659 1.00 95.00 114 LEU A C 1
ATOM 863 O O . LEU A 1 114 ? 4.969 11.014 6.441 1.00 95.00 114 LEU A O 1
ATOM 867 N N . PHE A 1 115 ? 4.664 9.508 4.810 1.00 90.69 115 PHE A N 1
ATOM 868 C CA . PHE A 1 115 ? 3.211 9.650 4.745 1.00 90.69 115 PHE A CA 1
ATOM 869 C C . PHE A 1 115 ? 2.548 9.254 6.068 1.00 90.69 115 PHE A C 1
ATOM 871 O O . PHE A 1 115 ? 1.782 10.037 6.623 1.00 90.69 115 PHE A O 1
ATOM 878 N N . MET A 1 116 ? 2.895 8.088 6.622 1.00 90.88 116 MET A N 1
ATOM 879 C CA . MET A 1 116 ? 2.393 7.647 7.927 1.00 90.88 116 MET A CA 1
ATOM 880 C C . MET A 1 116 ? 2.778 8.615 9.050 1.00 90.88 116 MET A C 1
ATOM 882 O O . MET A 1 116 ? 1.967 8.858 9.942 1.00 90.88 116 MET A O 1
ATOM 886 N N . PHE A 1 117 ? 3.981 9.191 8.995 1.00 93.00 117 PHE A N 1
ATOM 887 C CA . PHE A 1 117 ? 4.429 10.195 9.955 1.00 93.00 117 PHE A CA 1
ATOM 888 C C . PHE A 1 117 ? 3.579 11.470 9.890 1.00 93.00 117 PHE A C 1
ATOM 890 O O . PHE A 1 117 ? 3.088 11.926 10.921 1.00 93.00 117 PHE A O 1
ATOM 897 N N . VAL A 1 118 ? 3.345 12.010 8.691 1.00 90.12 118 VAL A N 1
ATOM 898 C CA . VAL A 1 118 ? 2.490 13.194 8.505 1.00 90.12 118 VAL A CA 1
ATOM 899 C C . VAL A 1 118 ? 1.064 12.918 8.964 1.00 90.12 118 VAL A C 1
ATOM 901 O O . VAL A 1 118 ? 0.523 13.694 9.745 1.00 90.12 118 VAL A O 1
ATOM 904 N N . THR A 1 119 ? 0.479 11.783 8.572 1.00 86.81 119 THR A N 1
ATOM 905 C CA . THR A 1 119 ? -0.855 11.402 9.051 1.00 86.81 119 THR A CA 1
ATOM 906 C C . THR A 1 119 ? -0.893 11.317 10.574 1.00 86.81 119 THR A C 1
ATOM 908 O O . THR A 1 119 ? -1.835 11.815 11.178 1.00 86.81 119 THR A O 1
ATOM 911 N N . ALA A 1 120 ? 0.118 10.727 11.217 1.00 86.81 120 ALA A N 1
ATOM 912 C CA . ALA A 1 120 ? 0.166 10.652 12.674 1.00 86.81 120 ALA A CA 1
ATOM 913 C C . ALA A 1 120 ? 0.220 12.042 13.336 1.00 86.81 120 ALA A C 1
ATOM 915 O O . ALA A 1 120 ? -0.376 12.220 14.397 1.00 86.81 120 ALA A O 1
ATOM 916 N N . MET A 1 121 ? 0.881 13.025 12.711 1.00 88.88 121 MET A N 1
ATOM 917 C CA . MET A 1 121 ? 0.903 14.416 13.189 1.00 88.88 121 MET A CA 1
ATOM 918 C C . MET A 1 121 ? -0.435 15.147 13.010 1.00 88.88 121 MET A C 1
ATOM 920 O O . MET A 1 121 ? -0.725 16.059 13.779 1.00 88.88 121 MET A O 1
ATOM 924 N N . GLU A 1 122 ? -1.254 14.759 12.030 1.00 82.56 122 GLU A N 1
ATOM 925 C CA . GLU A 1 122 ? -2.592 15.333 11.810 1.00 82.56 122 GLU A CA 1
ATOM 926 C C . GLU A 1 122 ? -3.641 14.828 12.820 1.00 82.56 122 GLU A C 1
ATOM 928 O O . GLU A 1 122 ? -4.738 15.383 12.907 1.00 82.56 122 GLU A O 1
ATOM 933 N N . VAL A 1 123 ? -3.336 13.787 13.605 1.00 81.62 123 VAL A N 1
ATOM 934 C CA . VAL A 1 123 ? -4.284 13.211 14.571 1.00 81.62 123 VAL A CA 1
ATOM 935 C C . VAL A 1 123 ? -4.410 14.075 15.828 1.00 81.62 123 VAL A C 1
ATOM 937 O O . VAL A 1 123 ? -3.452 14.267 16.576 1.00 81.62 123 VAL A O 1
ATOM 940 N N . ASP A 1 124 ? -5.640 14.492 16.146 1.00 84.69 124 ASP A N 1
ATOM 941 C CA . ASP A 1 124 ? -5.957 15.155 17.415 1.00 84.69 124 ASP A CA 1
ATOM 942 C C . ASP A 1 124 ? -5.934 14.163 18.599 1.00 84.69 124 ASP A C 1
ATOM 944 O O . ASP A 1 124 ? -6.872 13.396 18.866 1.00 84.69 124 ASP A O 1
ATOM 948 N N . ILE A 1 125 ? -4.841 14.216 19.363 1.00 83.81 125 ILE A N 1
ATOM 949 C CA . ILE A 1 125 ? -4.615 13.383 20.551 1.00 83.81 125 ILE A CA 1
ATOM 950 C C . ILE A 1 125 ? -5.635 13.685 21.666 1.00 83.81 125 ILE A C 1
ATOM 952 O O . ILE A 1 125 ? -5.971 12.791 22.452 1.00 83.81 125 ILE A O 1
ATOM 956 N N . ALA A 1 126 ? -6.147 14.914 21.771 1.00 85.06 126 ALA A N 1
ATOM 957 C CA . ALA A 1 126 ? -7.108 15.288 22.808 1.00 85.06 126 ALA A CA 1
ATOM 958 C C . ALA A 1 126 ? -8.469 14.620 22.565 1.00 85.06 126 ALA A C 1
ATOM 960 O O . ALA A 1 126 ? -9.054 14.046 23.495 1.00 85.06 126 ALA A O 1
ATOM 961 N N . VAL A 1 127 ? -8.933 14.600 21.311 1.00 82.00 127 VAL A N 1
ATOM 962 C CA . VAL A 1 127 ? -10.152 13.875 20.909 1.00 82.00 127 VAL A CA 1
ATOM 963 C C . VAL A 1 127 ? -9.993 12.370 21.130 1.00 82.00 127 VAL A C 1
ATOM 965 O O . VAL A 1 127 ? -10.919 11.718 21.632 1.00 82.00 127 VAL A O 1
ATOM 968 N N . PHE A 1 128 ? -8.812 11.823 20.830 1.00 81.38 128 PHE A N 1
ATOM 969 C CA . PHE A 1 128 ? -8.501 10.417 21.088 1.00 81.38 128 PHE A CA 1
ATOM 970 C C . PHE A 1 128 ? -8.581 10.079 22.584 1.00 81.38 128 PHE A C 1
ATOM 972 O O . PHE A 1 128 ? -9.273 9.134 22.969 1.00 81.38 128 PHE A O 1
ATOM 979 N N . LYS A 1 129 ? -7.952 10.887 23.451 1.00 86.56 129 LYS A N 1
ATOM 980 C CA . LYS A 1 129 ? -7.977 10.685 24.911 1.00 86.56 129 LYS A CA 1
ATOM 981 C C . LYS A 1 129 ? -9.391 10.757 25.484 1.00 86.56 129 LYS A C 1
ATOM 983 O O . LYS A 1 129 ? -9.753 9.909 26.301 1.00 86.56 129 LYS A O 1
ATOM 988 N N . ARG A 1 130 ? -10.214 11.712 25.033 1.00 90.19 130 ARG A N 1
ATOM 989 C CA . ARG A 1 130 ? -11.603 11.868 25.505 1.00 90.19 130 ARG A CA 1
ATOM 990 C C . ARG A 1 130 ? -12.460 10.632 25.223 1.00 90.19 130 ARG A C 1
ATOM 992 O O . ARG A 1 130 ? -13.339 10.302 26.015 1.00 90.19 130 ARG A O 1
ATOM 999 N N . ASN A 1 131 ? -12.198 9.943 24.114 1.00 89.19 131 ASN A N 1
ATOM 1000 C CA . ASN A 1 131 ? -12.982 8.791 23.668 1.00 89.19 131 ASN A CA 1
ATOM 1001 C C . ASN A 1 131 ? -12.280 7.438 23.881 1.00 89.19 131 ASN A C 1
ATOM 1003 O O . ASN A 1 131 ? -12.825 6.413 23.476 1.00 89.19 131 ASN A O 1
ATOM 1007 N N . ALA A 1 132 ? -11.129 7.407 24.560 1.00 87.19 132 ALA A N 1
ATOM 1008 C CA . ALA A 1 132 ? -10.235 6.249 24.617 1.00 87.19 132 ALA A CA 1
ATOM 1009 C C . ALA A 1 132 ? -10.927 4.928 24.999 1.00 87.19 132 ALA A C 1
ATOM 1011 O O . ALA A 1 132 ? -10.718 3.920 24.333 1.00 87.19 132 ALA A O 1
ATOM 1012 N N . LYS A 1 133 ? -11.807 4.921 26.014 1.00 89.81 133 LYS A N 1
ATOM 1013 C CA . LYS A 1 133 ? -12.540 3.702 26.415 1.00 89.81 133 LYS A CA 1
ATOM 1014 C C . LYS A 1 133 ? -13.413 3.146 25.288 1.00 89.81 133 LYS A C 1
ATOM 1016 O O . LYS A 1 133 ? -13.405 1.943 25.053 1.00 89.81 133 LYS A O 1
ATOM 1021 N N . LYS A 1 134 ? -14.154 4.013 24.588 1.00 90.06 134 LYS A N 1
ATOM 1022 C CA . LYS A 1 134 ? -15.005 3.599 23.463 1.00 90.06 134 LYS A CA 1
ATOM 1023 C C . LYS A 1 134 ? -14.145 3.154 22.284 1.00 90.06 134 LYS A C 1
ATOM 1025 O O . LYS A 1 134 ? -14.412 2.103 21.714 1.00 90.06 134 LYS A O 1
ATOM 1030 N N . SER A 1 135 ? -13.086 3.905 21.981 1.00 88.56 135 SER A N 1
ATOM 1031 C CA . SER A 1 135 ? -12.147 3.575 20.910 1.00 88.56 135 SER A CA 1
ATOM 1032 C C . SER A 1 135 ? -11.495 2.210 21.117 1.00 88.56 135 SER A C 1
ATOM 1034 O O . SER A 1 135 ? -11.453 1.433 20.177 1.00 88.56 135 SER A O 1
ATOM 1036 N N . VAL A 1 136 ? -11.063 1.864 22.336 1.00 91.12 136 VAL A N 1
ATOM 1037 C CA . VAL A 1 136 ? -10.468 0.545 22.622 1.00 91.12 136 VAL A CA 1
ATOM 1038 C C . VAL A 1 136 ? -11.458 -0.585 22.351 1.00 91.12 136 VAL A C 1
ATOM 1040 O O . VAL A 1 136 ? -11.097 -1.549 21.684 1.00 91.12 136 VAL A O 1
ATOM 1043 N N . VAL A 1 137 ? -12.706 -0.468 22.816 1.00 93.94 137 VAL A N 1
ATOM 1044 C CA . VAL A 1 137 ? -13.722 -1.506 22.568 1.00 93.94 137 VAL A CA 1
ATOM 1045 C C . VAL A 1 137 ? -13.989 -1.661 21.071 1.00 93.94 137 VAL A C 1
ATOM 1047 O O . VAL A 1 137 ? -14.020 -2.784 20.574 1.00 93.94 137 VAL A O 1
ATOM 1050 N N . ILE A 1 138 ? -14.127 -0.547 20.346 1.00 91.94 138 ILE A N 1
ATOM 1051 C CA . ILE A 1 138 ? -14.357 -0.553 18.895 1.00 91.94 138 ILE A CA 1
ATOM 1052 C C . ILE A 1 138 ? -13.157 -1.160 18.158 1.00 91.94 138 ILE A C 1
ATOM 1054 O O . ILE A 1 138 ? -13.358 -1.995 17.283 1.00 91.94 138 ILE A O 1
ATOM 1058 N N . SER A 1 139 ? -11.925 -0.805 18.527 1.00 90.62 139 SER A N 1
ATOM 1059 C CA . SER A 1 139 ? -10.710 -1.348 17.911 1.00 90.62 139 SER A CA 1
ATOM 1060 C C . SER A 1 139 ? -10.537 -2.840 18.183 1.00 90.62 139 SER A C 1
ATOM 1062 O O . SER A 1 139 ? -10.198 -3.584 17.270 1.00 90.62 139 SER A O 1
ATOM 1064 N N . VAL A 1 140 ? -10.792 -3.302 19.412 1.00 93.06 140 VAL A N 1
ATOM 1065 C CA . VAL A 1 140 ? -10.691 -4.730 19.756 1.00 93.06 140 VAL A CA 1
ATOM 1066 C C . VAL A 1 140 ? -11.764 -5.530 19.027 1.00 93.06 140 VAL A C 1
ATOM 1068 O O . VAL A 1 140 ? -11.446 -6.538 18.402 1.00 93.06 140 VAL A O 1
ATOM 1071 N N . ALA A 1 141 ? -13.018 -5.072 19.041 1.00 93.38 141 ALA A N 1
ATOM 1072 C CA . ALA A 1 141 ? -14.094 -5.727 18.300 1.00 93.38 141 ALA A CA 1
ATOM 1073 C C . ALA A 1 141 ? -13.819 -5.722 16.786 1.00 93.38 141 ALA A C 1
ATOM 1075 O O . ALA A 1 141 ? -13.964 -6.750 16.127 1.00 93.38 141 ALA A O 1
ATOM 1076 N N . GLY A 1 142 ? -13.358 -4.586 16.257 1.00 91.62 142 GLY A N 1
ATOM 1077 C CA . GLY A 1 142 ? -12.989 -4.396 14.857 1.00 91.62 142 GLY A CA 1
ATOM 1078 C C . GLY A 1 142 ? -11.738 -5.159 14.423 1.00 91.62 142 GLY A C 1
ATOM 1079 O O . GLY A 1 142 ? -11.529 -5.299 13.229 1.00 91.62 142 GLY A O 1
ATOM 1080 N N . MET A 1 143 ? -10.938 -5.681 15.355 1.00 94.12 143 MET A N 1
ATOM 1081 C CA . MET A 1 143 ? -9.803 -6.557 15.057 1.00 94.12 143 MET A CA 1
ATOM 1082 C C . MET A 1 143 ? -10.182 -8.033 15.216 1.00 94.12 143 MET A C 1
ATOM 1084 O O . MET A 1 143 ? -9.923 -8.828 14.321 1.00 94.12 143 MET A O 1
ATOM 1088 N N . LEU A 1 144 ? -10.846 -8.406 16.316 1.00 95.69 144 LEU A N 1
ATOM 1089 C CA . LEU A 1 144 ? -11.223 -9.797 16.592 1.00 95.69 144 LEU A CA 1
ATOM 1090 C C . LEU A 1 144 ? -12.246 -10.343 15.592 1.00 95.69 144 LEU A C 1
ATOM 1092 O O . LEU A 1 144 ? -12.147 -11.507 15.205 1.00 95.69 144 LEU A O 1
ATOM 1096 N N . LEU A 1 145 ? -13.219 -9.527 15.168 1.00 95.88 145 LEU A N 1
ATOM 1097 C CA . LEU A 1 145 ? -14.244 -9.973 14.222 1.00 95.88 145 LEU A CA 1
ATOM 1098 C C . LEU A 1 145 ? -13.653 -10.282 12.833 1.00 95.88 145 LEU A C 1
ATOM 1100 O O . LEU A 1 145 ? -13.812 -11.421 12.388 1.00 95.88 145 LEU A O 1
ATOM 1104 N N . PRO A 1 146 ? -12.931 -9.365 12.152 1.00 95.25 146 PRO A N 1
ATOM 1105 C CA . PRO A 1 146 ? -12.290 -9.685 10.877 1.00 95.25 146 PRO A CA 1
ATOM 1106 C C . PRO A 1 146 ? -11.213 -10.759 11.008 1.00 95.25 146 PRO A C 1
ATOM 1108 O O . PRO A 1 146 ? -11.050 -11.541 10.078 1.00 95.25 146 PRO A O 1
ATOM 1111 N N . PHE A 1 147 ? -10.538 -10.864 12.159 1.00 96.56 147 PHE A N 1
ATOM 1112 C CA . PHE A 1 147 ? -9.582 -11.942 12.411 1.00 96.56 147 PHE A CA 1
ATOM 1113 C C . PHE A 1 147 ? -10.267 -13.304 12.385 1.00 96.56 147 PHE A C 1
ATOM 1115 O O . PHE A 1 147 ? -9.843 -14.197 11.654 1.00 96.56 147 PHE A O 1
ATOM 1122 N N . GLY A 1 148 ? -11.354 -13.454 13.147 1.00 96.19 148 GLY A N 1
ATOM 1123 C CA . GLY A 1 148 ? -12.123 -14.694 13.198 1.00 96.19 148 GLY A CA 1
ATOM 1124 C C . GLY A 1 148 ? -12.693 -15.071 11.831 1.00 96.19 148 GLY A C 1
ATOM 1125 O O . GLY A 1 148 ? -12.567 -16.220 11.414 1.00 96.19 148 GLY A O 1
ATOM 1126 N N . VAL A 1 149 ? -13.246 -14.096 11.101 1.00 95.94 149 VAL A N 1
ATOM 1127 C CA . VAL A 1 149 ? -13.735 -14.305 9.727 1.00 95.94 149 VAL A CA 1
ATOM 1128 C C . VAL A 1 149 ? -12.589 -14.680 8.786 1.00 95.94 149 VAL A C 1
ATOM 1130 O O . VAL A 1 149 ? -12.727 -15.614 8.002 1.00 95.94 149 VAL A O 1
ATOM 1133 N N . GLY A 1 150 ? -11.444 -14.006 8.883 1.00 95.25 150 GLY A N 1
ATOM 1134 C CA . GLY A 1 150 ? -10.270 -14.286 8.064 1.00 95.25 150 GLY A CA 1
ATOM 1135 C C . GLY A 1 150 ? -9.731 -15.696 8.282 1.00 95.25 150 GLY A C 1
ATOM 1136 O O . GLY A 1 150 ? -9.480 -16.406 7.312 1.00 95.25 150 GLY A O 1
ATOM 1137 N N . VAL A 1 151 ? -9.642 -16.147 9.536 1.00 95.69 151 VAL A N 1
ATOM 1138 C CA . VAL A 1 151 ? -9.271 -17.530 9.871 1.00 95.69 151 VAL A CA 1
ATOM 1139 C C . VAL A 1 151 ? -10.318 -18.521 9.360 1.00 95.69 151 VAL A C 1
ATOM 1141 O O . VAL A 1 151 ? -9.953 -19.534 8.769 1.00 95.69 151 VAL A O 1
ATOM 1144 N N . ALA A 1 152 ? -11.610 -18.225 9.526 1.00 95.12 152 ALA A N 1
ATOM 1145 C CA . ALA A 1 152 ? -12.686 -19.089 9.043 1.00 95.12 152 ALA A CA 1
ATOM 1146 C C . ALA A 1 152 ? -12.648 -19.267 7.516 1.00 95.12 152 ALA A C 1
ATOM 1148 O O . ALA A 1 152 ? -12.850 -20.377 7.029 1.00 95.12 152 ALA A O 1
ATOM 1149 N N . VAL A 1 153 ? -12.341 -18.203 6.767 1.00 94.44 153 VAL A N 1
ATOM 1150 C CA . VAL A 1 153 ? -12.145 -18.252 5.309 1.00 94.44 153 VAL A CA 1
ATOM 1151 C C . VAL A 1 153 ? -10.827 -18.943 4.940 1.00 94.44 153 VAL A C 1
ATOM 1153 O O . VAL A 1 153 ? -10.764 -19.640 3.931 1.00 94.44 153 VAL A O 1
ATOM 1156 N N . ALA A 1 154 ? -9.779 -18.810 5.755 1.00 93.75 154 ALA A N 1
ATOM 1157 C CA . ALA A 1 154 ? -8.481 -19.425 5.489 1.00 93.75 154 ALA A CA 1
ATOM 1158 C C . ALA A 1 154 ? -8.516 -20.962 5.527 1.00 93.75 154 ALA A C 1
ATOM 1160 O O . ALA A 1 154 ? -7.763 -21.591 4.790 1.00 93.75 154 ALA A O 1
ATOM 1161 N N . VAL A 1 155 ? -9.383 -21.575 6.342 1.00 92.75 155 VAL A N 1
ATOM 1162 C CA . VAL A 1 155 ? -9.494 -23.043 6.456 1.00 92.75 155 VAL A CA 1
ATOM 1163 C C . VAL A 1 155 ? -9.845 -23.721 5.120 1.00 92.75 155 VAL A C 1
ATOM 1165 O O . VAL A 1 155 ? -9.043 -24.538 4.662 1.00 92.75 155 VAL A O 1
ATOM 1168 N N . PRO A 1 156 ? -10.979 -23.409 4.454 1.00 93.19 156 PRO A N 1
ATOM 1169 C CA . PRO A 1 156 ? -11.308 -24.026 3.170 1.00 93.19 156 PRO A CA 1
ATOM 1170 C C . PRO A 1 156 ? -10.289 -23.659 2.086 1.00 93.19 156 PRO A C 1
ATOM 1172 O O . PRO A 1 156 ? -9.888 -24.521 1.312 1.00 93.19 156 PRO A O 1
ATOM 1175 N N . VAL A 1 157 ? -9.795 -22.414 2.080 1.00 91.81 157 VAL A N 1
ATOM 1176 C CA . VAL A 1 157 ? -8.795 -21.966 1.099 1.00 91.81 157 VAL A CA 1
ATOM 1177 C C . VAL A 1 157 ? -7.494 -22.758 1.223 1.00 91.81 157 VAL A C 1
ATOM 1179 O O . VAL A 1 157 ? -6.911 -23.135 0.210 1.00 91.81 157 VAL A O 1
ATOM 1182 N N . TYR A 1 158 ? -7.044 -23.045 2.446 1.00 90.38 158 TYR A N 1
ATOM 1183 C CA . TYR A 1 158 ? -5.848 -23.853 2.653 1.00 90.38 158 TYR A CA 1
ATOM 1184 C C . TYR A 1 158 ? -6.040 -25.275 2.130 1.00 90.38 158 TYR A C 1
ATOM 1186 O O . TYR A 1 158 ? -5.178 -25.793 1.431 1.00 90.38 158 TYR A O 1
ATOM 1194 N N . HIS A 1 159 ? -7.179 -25.895 2.437 1.00 88.38 159 HIS A N 1
ATOM 1195 C CA . HIS A 1 159 ? -7.438 -27.285 2.066 1.00 88.38 159 HIS A CA 1
ATOM 1196 C C . HIS A 1 159 ? -7.607 -27.479 0.551 1.00 88.38 159 HIS A C 1
ATOM 1198 O O . HIS A 1 159 ? -7.321 -28.563 0.050 1.00 88.38 159 HIS A O 1
ATOM 1204 N N . GLU A 1 160 ? -8.071 -26.455 -0.170 1.00 89.88 160 GLU A N 1
ATOM 1205 C CA . GLU A 1 160 ? -8.358 -26.549 -1.605 1.00 89.88 160 GLU A CA 1
ATOM 1206 C C . GLU A 1 160 ? -7.226 -26.007 -2.496 1.00 89.88 160 GLU A C 1
ATOM 1208 O O . GLU A 1 160 ? -6.986 -26.546 -3.574 1.00 89.88 160 GLU A O 1
ATOM 1213 N N . PHE A 1 161 ? -6.500 -24.972 -2.053 1.00 86.12 161 PHE A N 1
ATOM 1214 C CA . PHE A 1 161 ? -5.527 -24.257 -2.894 1.00 86.12 161 PHE A CA 1
ATOM 1215 C C . PHE A 1 161 ? -4.080 -24.305 -2.390 1.00 86.12 161 PHE A C 1
ATOM 1217 O O . PHE A 1 161 ? -3.179 -23.879 -3.118 1.00 86.12 161 PHE A O 1
ATOM 1224 N N . VAL A 1 162 ? -3.822 -24.785 -1.166 1.00 85.44 162 VAL A N 1
ATOM 1225 C CA . VAL A 1 162 ? -2.478 -24.764 -0.570 1.00 85.44 162 VAL A CA 1
ATOM 1226 C C . VAL A 1 162 ? -1.953 -26.180 -0.370 1.00 85.44 162 VAL A C 1
ATOM 1228 O O . VAL A 1 162 ? -2.498 -26.974 0.389 1.00 85.44 162 VAL A O 1
ATOM 1231 N N . ASN A 1 163 ? -0.826 -26.481 -1.016 1.00 82.50 163 ASN A N 1
ATOM 1232 C CA . ASN A 1 163 ? -0.110 -27.726 -0.766 1.00 82.50 163 ASN A CA 1
ATOM 1233 C C . ASN A 1 163 ? 0.547 -27.677 0.627 1.00 82.50 163 ASN A C 1
ATOM 1235 O O . ASN A 1 163 ? 1.261 -26.706 0.910 1.00 82.50 163 ASN A O 1
ATOM 1239 N N . PRO A 1 164 ? 0.381 -28.714 1.470 1.00 77.62 164 PRO A N 1
ATOM 1240 C CA . PRO A 1 164 ? 0.942 -28.752 2.824 1.00 77.62 164 PRO A CA 1
ATOM 1241 C C . PRO A 1 164 ? 2.464 -28.563 2.885 1.00 77.62 164 PRO A C 1
ATOM 1243 O O . PRO A 1 164 ? 2.978 -28.023 3.861 1.00 77.62 164 PRO A O 1
ATOM 1246 N N . ASP A 1 165 ? 3.175 -28.942 1.821 1.00 78.38 165 ASP A N 1
ATOM 1247 C CA . ASP A 1 165 ? 4.633 -28.814 1.717 1.00 78.38 165 ASP A CA 1
ATOM 1248 C C . ASP A 1 165 ? 5.106 -27.357 1.556 1.00 78.38 165 ASP A C 1
ATOM 1250 O O . ASP A 1 165 ? 6.257 -27.039 1.854 1.00 78.38 165 ASP A O 1
ATOM 1254 N N . ASN A 1 166 ? 4.226 -26.452 1.109 1.00 78.31 166 ASN A N 1
ATOM 1255 C CA . ASN A 1 166 ? 4.574 -25.057 0.824 1.00 78.31 166 ASN A CA 1
ATOM 1256 C C . ASN A 1 166 ? 4.363 -24.121 2.023 1.00 78.31 166 ASN A C 1
ATOM 1258 O O . ASN A 1 166 ? 5.029 -23.090 2.118 1.00 78.31 166 ASN A O 1
ATOM 1262 N N . ALA A 1 167 ? 3.422 -24.431 2.920 1.00 80.31 167 ALA A N 1
ATOM 1263 C CA . ALA A 1 167 ? 3.118 -23.587 4.072 1.00 80.31 167 ALA A CA 1
ATOM 1264 C C . ALA A 1 167 ? 2.487 -24.389 5.214 1.00 80.31 167 ALA A C 1
ATOM 1266 O O . ALA A 1 167 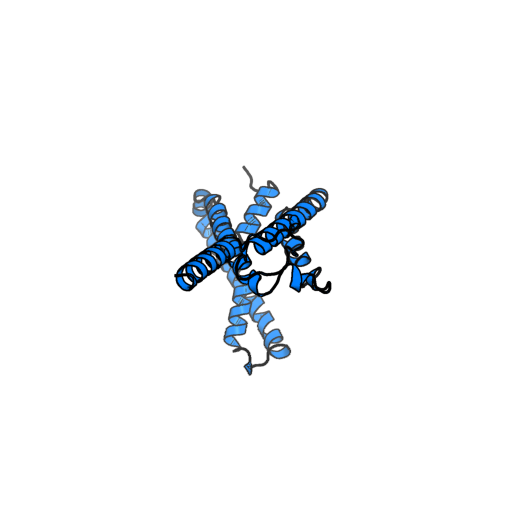? 1.530 -25.133 5.013 1.00 80.31 167 ALA A O 1
ATOM 1267 N N . SER A 1 168 ? 2.959 -24.162 6.442 1.00 89.81 168 SER A N 1
ATOM 1268 C CA . SER A 1 168 ? 2.310 -24.704 7.640 1.00 89.81 168 SER A CA 1
ATOM 1269 C C . SER A 1 168 ? 0.905 -24.123 7.802 1.00 89.81 168 SER A C 1
ATOM 1271 O O . SER A 1 168 ? 0.719 -22.905 7.727 1.00 89.81 168 SER A O 1
ATOM 1273 N N . PHE A 1 169 ? -0.068 -24.991 8.086 1.00 88.94 169 PHE A N 1
ATOM 1274 C CA . PHE A 1 169 ? -1.471 -24.628 8.299 1.00 88.94 169 PHE A CA 1
ATOM 1275 C C . PHE A 1 169 ? -1.636 -23.473 9.293 1.00 88.94 169 PHE A C 1
ATOM 1277 O O . PHE A 1 169 ? -2.277 -22.469 8.991 1.00 88.94 169 PHE A O 1
ATOM 1284 N N . GLY A 1 170 ? -0.984 -23.563 10.457 1.00 90.94 170 GLY A N 1
ATOM 1285 C CA . GLY A 1 170 ? -1.089 -22.537 11.498 1.00 90.94 170 GLY A CA 1
ATOM 1286 C C . GLY A 1 170 ? -0.540 -21.175 11.064 1.00 90.94 170 GLY A C 1
ATOM 1287 O O . GLY A 1 170 ? -1.147 -20.147 11.361 1.00 90.94 170 GLY A O 1
ATOM 1288 N N . LEU A 1 171 ? 0.572 -21.160 10.318 1.00 92.06 171 LEU A N 1
ATOM 1289 C CA . LEU A 1 171 ? 1.157 -19.924 9.788 1.00 92.06 171 LEU A CA 1
ATOM 1290 C C . LEU A 1 171 ? 0.258 -19.2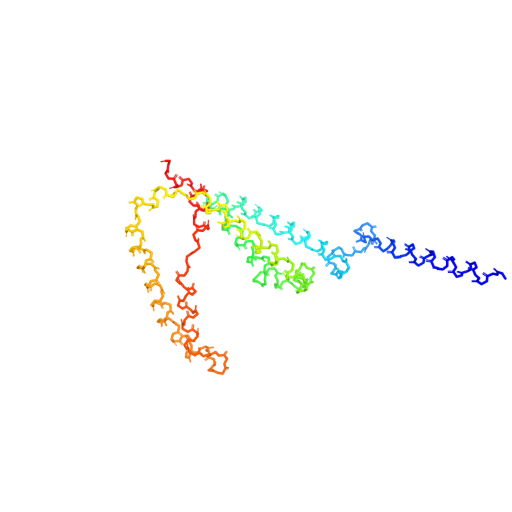95 8.721 1.00 92.06 171 LEU A C 1
ATOM 1292 O O . LEU A 1 171 ? 0.090 -18.078 8.723 1.00 92.06 171 LEU A O 1
ATOM 1296 N N . PHE A 1 172 ? -0.351 -20.106 7.852 1.00 92.56 172 PHE A N 1
ATOM 1297 C CA . PHE A 1 172 ? -1.280 -19.614 6.836 1.00 92.56 172 PHE A CA 1
ATOM 1298 C C . PHE A 1 172 ? -2.535 -18.994 7.464 1.00 92.56 172 PHE A C 1
ATOM 1300 O O . PHE A 1 172 ? -2.897 -17.867 7.127 1.00 92.56 172 PHE A O 1
ATOM 1307 N N . LEU A 1 173 ? -3.158 -19.685 8.427 1.00 94.31 173 LEU A N 1
ATOM 1308 C CA . LEU A 1 173 ? -4.333 -19.181 9.145 1.00 94.31 173 LEU A CA 1
ATOM 1309 C C . LEU A 1 173 ? -4.029 -17.862 9.859 1.00 94.31 173 LEU A C 1
ATOM 1311 O O . LEU A 1 173 ? -4.790 -16.902 9.733 1.00 94.31 173 LEU A O 1
ATOM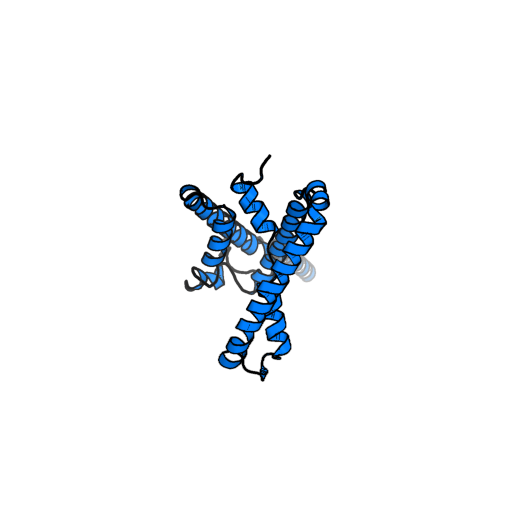 1315 N N . LEU A 1 174 ? -2.908 -17.804 10.583 1.00 94.12 174 LEU A N 1
ATOM 1316 C CA . LEU A 1 174 ? -2.491 -16.597 11.288 1.00 94.12 174 LEU A CA 1
ATOM 1317 C C . LEU A 1 174 ? -2.207 -15.454 10.308 1.00 94.12 174 LEU A C 1
ATOM 1319 O O . LEU A 1 174 ? -2.647 -14.333 10.544 1.00 94.12 174 LEU A O 1
ATOM 1323 N N . PHE A 1 175 ? -1.513 -15.735 9.203 1.00 94.00 175 PHE A N 1
ATOM 1324 C CA . PHE A 1 175 ? -1.196 -14.739 8.184 1.00 94.00 175 PHE A CA 1
ATOM 1325 C C . PHE A 1 175 ? -2.462 -14.127 7.583 1.00 94.00 175 PHE A C 1
ATOM 1327 O O . PHE A 1 175 ? -2.600 -12.905 7.578 1.00 94.00 175 PHE A O 1
ATOM 1334 N N . ILE A 1 176 ? -3.407 -14.956 7.132 1.00 94.69 176 ILE A N 1
ATOM 1335 C CA . ILE A 1 176 ? -4.662 -14.479 6.538 1.00 94.69 176 ILE A CA 1
ATOM 1336 C C . ILE A 1 176 ? -5.520 -13.747 7.576 1.00 94.69 176 ILE A C 1
ATOM 1338 O O . ILE A 1 176 ? -6.025 -12.660 7.292 1.00 94.69 176 ILE A O 1
ATOM 1342 N N . GLY A 1 177 ? -5.639 -14.295 8.789 1.00 95.38 177 GLY A N 1
ATOM 1343 C CA . GLY A 1 177 ? -6.370 -13.657 9.884 1.00 95.38 177 GLY A CA 1
ATOM 1344 C C . GLY A 1 177 ? -5.827 -12.264 10.201 1.00 95.38 177 GLY A C 1
ATOM 1345 O O . GLY A 1 177 ? -6.589 -11.297 10.253 1.00 95.38 177 GLY A O 1
ATOM 1346 N N . VAL A 1 178 ? -4.507 -12.126 10.351 1.00 94.81 178 VAL A N 1
ATOM 1347 C CA . VAL A 1 178 ? -3.858 -10.827 10.593 1.00 94.81 178 VAL A CA 1
ATOM 1348 C C . VAL A 1 178 ? -4.018 -9.896 9.389 1.00 94.81 178 VAL A C 1
ATOM 1350 O O . VAL A 1 178 ? -4.395 -8.740 9.574 1.00 94.81 178 VAL A O 1
ATOM 1353 N N . ALA A 1 179 ? -3.797 -10.384 8.165 1.00 94.44 179 ALA A N 1
ATOM 1354 C CA . ALA A 1 179 ? -3.886 -9.578 6.947 1.00 94.44 179 ALA A CA 1
ATOM 1355 C C . ALA A 1 179 ? -5.275 -8.946 6.755 1.00 94.44 179 ALA A C 1
ATOM 1357 O O . ALA A 1 179 ? -5.366 -7.786 6.363 1.00 94.44 179 ALA A O 1
ATOM 1358 N N . ILE A 1 180 ? -6.345 -9.677 7.079 1.00 94.06 180 ILE A N 1
ATOM 1359 C CA . ILE A 1 180 ? -7.731 -9.188 6.976 1.00 94.06 180 ILE A CA 1
ATOM 1360 C C . ILE A 1 180 ? -8.095 -8.233 8.130 1.00 94.06 180 ILE A C 1
ATOM 1362 O O . ILE A 1 180 ? -9.000 -7.411 7.993 1.00 94.06 180 ILE A O 1
ATOM 1366 N N . SER A 1 181 ? -7.382 -8.299 9.255 1.00 94.69 181 SER A N 1
ATOM 1367 C CA . SER A 1 181 ? -7.686 -7.507 10.457 1.00 94.69 181 SER A CA 1
ATOM 1368 C C . SER A 1 181 ? -7.009 -6.141 10.510 1.00 94.69 181 SER A C 1
ATOM 1370 O O . SER A 1 181 ? -7.445 -5.269 11.261 1.00 94.69 181 SER A O 1
ATOM 1372 N N . ILE A 1 182 ? -5.920 -5.942 9.765 1.00 91.25 182 ILE A N 1
ATOM 1373 C CA . ILE A 1 182 ? -5.172 -4.682 9.782 1.00 91.25 182 ILE A CA 1
ATOM 1374 C C . ILE A 1 182 ? -5.907 -3.623 8.954 1.00 91.25 182 ILE A C 1
ATOM 1376 O O . ILE A 1 182 ? -6.185 -3.805 7.772 1.00 91.25 182 ILE A O 1
ATOM 1380 N N . THR A 1 183 ? -6.160 -2.462 9.558 1.00 89.38 183 THR A N 1
ATOM 1381 C CA . THR A 1 183 ? -6.800 -1.320 8.892 1.00 89.38 183 THR A CA 1
ATOM 1382 C C . THR A 1 183 ? -5.779 -0.264 8.461 1.00 89.38 183 THR A C 1
ATOM 1384 O O . THR A 1 183 ? -4.961 0.175 9.272 1.00 89.38 183 THR A O 1
ATOM 1387 N N . ALA A 1 184 ? -5.871 0.235 7.224 1.00 87.75 184 ALA A N 1
ATOM 1388 C CA . ALA A 1 184 ? -5.028 1.321 6.714 1.00 87.75 184 ALA A CA 1
ATOM 1389 C C . ALA A 1 184 ? -5.588 2.715 7.074 1.00 87.75 184 ALA A C 1
ATOM 1391 O O . ALA A 1 184 ? -6.139 3.427 6.233 1.00 87.75 184 ALA A O 1
ATOM 1392 N N . PHE A 1 185 ? -5.429 3.117 8.337 1.00 86.94 185 PHE A N 1
ATOM 1393 C CA . PHE A 1 185 ? -5.882 4.419 8.848 1.00 86.94 185 PHE A CA 1
ATOM 1394 C C . PHE A 1 185 ? -5.388 5.641 8.040 1.00 86.94 185 PHE A C 1
ATOM 1396 O O . PHE A 1 185 ? -6.214 6.503 7.738 1.00 86.94 185 PHE A O 1
ATOM 1403 N N . PRO A 1 186 ? -4.112 5.720 7.605 1.00 86.81 186 PRO A N 1
ATOM 1404 C CA . PRO A 1 186 ? -3.621 6.891 6.876 1.00 86.81 186 PRO A CA 1
ATOM 1405 C C . PRO A 1 186 ? -4.376 7.195 5.583 1.00 86.81 186 PRO A C 1
ATOM 1407 O O . PRO A 1 186 ? -4.678 8.348 5.275 1.00 86.81 186 PRO A O 1
ATOM 1410 N N . VAL A 1 187 ? -4.747 6.147 4.848 1.00 89.81 187 VAL A N 1
ATOM 1411 C CA . VAL A 1 187 ? -5.528 6.281 3.615 1.00 89.81 187 VAL A CA 1
ATOM 1412 C C . VAL A 1 187 ? -6.944 6.762 3.929 1.00 89.81 187 VAL A C 1
ATOM 1414 O O . VAL A 1 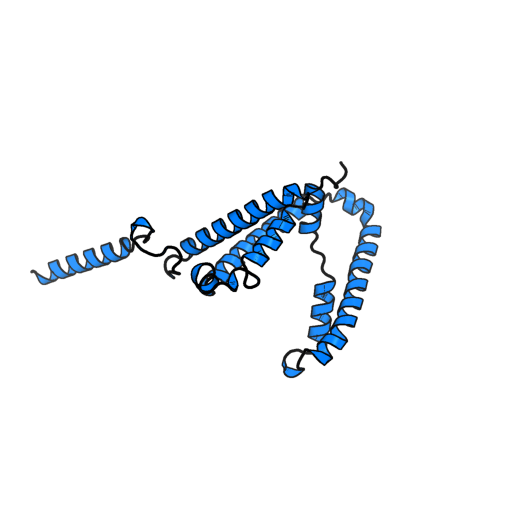187 ? -7.448 7.650 3.245 1.00 89.81 187 VAL A O 1
ATOM 1417 N N . LEU A 1 188 ? -7.568 6.229 4.985 1.00 89.38 188 LEU A N 1
ATOM 1418 C CA . LEU A 1 188 ? -8.897 6.659 5.419 1.00 89.38 188 LEU A CA 1
ATOM 1419 C C . LEU A 1 188 ? -8.911 8.143 5.811 1.00 89.38 188 LEU A C 1
ATOM 1421 O O . LEU A 1 188 ? -9.778 8.877 5.343 1.00 89.38 188 LEU A O 1
ATOM 1425 N N . CYS A 1 189 ? -7.944 8.596 6.615 1.00 84.06 189 CYS A N 1
ATOM 1426 C CA . CYS A 1 189 ? -7.809 10.006 6.988 1.00 84.06 189 CYS A CA 1
ATOM 1427 C C . CYS A 1 189 ? -7.707 10.904 5.766 1.00 84.06 189 CYS A C 1
ATOM 1429 O O . CYS A 1 189 ? -8.482 11.848 5.635 1.00 84.06 189 CYS A O 1
ATOM 1431 N N . ARG A 1 190 ? -6.819 10.559 4.832 1.00 85.44 190 ARG A N 1
ATOM 1432 C CA . ARG A 1 190 ? -6.655 11.313 3.592 1.00 85.44 190 ARG A CA 1
ATOM 1433 C C . ARG A 1 190 ? -7.965 11.420 2.807 1.00 85.44 190 ARG A C 1
ATOM 1435 O O . ARG A 1 190 ? -8.303 12.506 2.348 1.00 85.44 190 ARG A O 1
ATOM 1442 N N . ILE A 1 191 ? -8.720 10.326 2.685 1.00 88.88 191 ILE A N 1
ATOM 1443 C CA . ILE A 1 191 ? -10.028 10.330 2.011 1.00 88.88 191 ILE A CA 1
ATOM 1444 C C . ILE A 1 191 ? -11.014 11.256 2.733 1.00 88.88 191 ILE A C 1
ATOM 1446 O O . ILE A 1 191 ? -11.685 12.055 2.083 1.00 88.88 191 ILE A O 1
ATOM 1450 N N . LEU A 1 192 ? -11.109 11.175 4.062 1.00 87.06 192 LEU A N 1
ATOM 1451 C CA . LEU A 1 192 ? -12.028 12.010 4.841 1.00 87.06 192 LEU A CA 1
ATOM 1452 C C . LEU A 1 192 ? -11.674 13.502 4.754 1.00 87.06 192 LEU A C 1
ATOM 1454 O O . LEU A 1 192 ? -12.584 14.326 4.633 1.00 87.06 192 LEU A O 1
ATOM 1458 N N . THR A 1 193 ? -10.382 13.842 4.763 1.00 83.31 193 THR A N 1
ATOM 1459 C CA . THR A 1 193 ? -9.890 15.212 4.556 1.00 83.31 193 THR A CA 1
ATOM 1460 C C . THR A 1 193 ? -10.216 15.707 3.147 1.00 83.31 193 THR A C 1
ATOM 1462 O O . THR A 1 193 ? -10.777 16.791 2.998 1.00 83.31 193 THR A O 1
ATOM 1465 N N . GLU A 1 194 ? -9.942 14.907 2.109 1.00 83.44 194 GLU A N 1
ATOM 1466 C CA . GLU A 1 194 ? -10.252 15.260 0.713 1.00 83.44 194 GLU A CA 1
ATOM 1467 C C . GLU A 1 194 ? -11.763 15.462 0.492 1.00 83.44 194 GLU A C 1
ATOM 1469 O O . GLU A 1 194 ? -12.175 16.365 -0.238 1.00 83.44 194 GLU A O 1
ATOM 1474 N N . LEU A 1 195 ? -12.602 14.664 1.159 1.00 85.38 195 LEU A N 1
ATOM 1475 C CA . LEU A 1 195 ? -14.062 14.770 1.085 1.00 85.38 195 LEU A CA 1
ATOM 1476 C C . LEU A 1 195 ? -14.660 15.839 2.017 1.00 85.38 195 LEU A C 1
ATOM 1478 O O . LEU A 1 195 ? -15.878 16.013 2.015 1.00 85.38 195 LEU A O 1
ATOM 1482 N N . ASN A 1 196 ? -13.844 16.575 2.783 1.00 81.38 196 ASN A N 1
ATOM 1483 C CA . ASN A 1 196 ? -14.288 17.558 3.785 1.00 81.38 196 ASN A CA 1
ATOM 1484 C C . ASN A 1 196 ? -15.277 16.979 4.822 1.00 81.38 196 ASN A C 1
ATOM 1486 O O . ASN A 1 196 ? -16.187 17.666 5.285 1.00 81.38 196 ASN A O 1
ATOM 1490 N N . LEU A 1 197 ? -15.111 15.702 5.181 1.00 78.31 197 LEU A N 1
ATOM 1491 C CA . LEU A 1 197 ? -15.973 14.996 6.141 1.00 78.31 197 LEU A CA 1
ATOM 1492 C C . LEU A 1 197 ? -15.420 15.007 7.571 1.00 78.31 197 LEU A C 1
ATOM 1494 O O . LEU A 1 197 ? -16.095 14.562 8.499 1.00 78.31 197 LEU A O 1
ATOM 1498 N N . LEU A 1 198 ? -14.208 15.525 7.764 1.00 67.69 198 LEU A N 1
ATOM 1499 C CA . LEU A 1 198 ? -13.696 15.854 9.086 1.00 67.69 198 LEU A CA 1
ATOM 1500 C C . LEU A 1 198 ? -14.377 17.151 9.528 1.00 67.69 198 LEU A C 1
ATOM 1502 O O . LEU A 1 198 ? -14.056 18.232 9.037 1.00 67.69 198 LEU A O 1
ATOM 1506 N N . GLY A 1 199 ? -15.390 17.019 10.387 1.00 59.31 199 GLY A N 1
ATOM 1507 C CA . GLY A 1 199 ? -16.070 18.163 10.990 1.00 59.31 199 GLY A CA 1
ATOM 1508 C C . GLY A 1 199 ? -15.056 19.119 11.622 1.00 59.31 199 GLY A C 1
ATOM 1509 O O . GLY A 1 199 ? -14.097 18.663 12.241 1.00 59.31 199 GLY A O 1
ATOM 1510 N N . LYS A 1 200 ? -15.265 20.423 11.410 1.00 47.09 200 LYS A N 1
ATOM 1511 C CA . LYS A 1 200 ? -14.497 21.500 12.052 1.00 47.09 200 LYS A CA 1
ATOM 1512 C C . LYS A 1 200 ? -14.464 21.361 13.570 1.00 47.09 200 LYS A C 1
ATOM 1514 O O . LYS A 1 200 ? -15.510 20.972 14.139 1.00 47.09 200 LYS A O 1
#

Foldseek 3Di:
DVVVVVVVVVVVVVVVVVVPPDDCDVVNVDDLLDDDPVCLVSLVVVLVVQLCVQLVVQQVVCVVVVDASVVSSVVSCCCLDCNHCVVPPCSCCRNPNVVSVVVVVVVVVVVVVVLVVVLVVVDDVVVCVVCVVVVVVCLVCLLVVLLVVQLVVQVVCCVPPNDCVVDPSVVSSNVSSNVRSDDDVSVVVSRCVRVVVPDD